Protein AF-A0A8T3YJH5-F1 (afdb_monomer_lite)

Sequence (233 aa):
MRKRVPPAPRAPARSARAVPEEDYAPAAEQEPARRIPPAPARLLPPLPQRLPPAPRPDRAPPEEAAIRSPEDWAPPVAEEPPAGWEARASLPEGPWQPPRQAPQRRAPAPHEEGEGRKDKRGPPLFIKIEKYQEVVNTLHKLKTFSLSLRDALDALADVERELRNGVVIAHKALDHFNQTIATLDTKISRLPPEEDMDLAERQDMGEMDAYVQNLHQQVQKIRHDLKGAVPQE

Structure (mmCIF, N/CA/C/O backbone):
data_AF-A0A8T3YJH5-F1
#
_entry.id   AF-A0A8T3YJH5-F1
#
loop_
_atom_site.group_PDB
_atom_site.id
_atom_site.type_symbol
_atom_site.label_atom_id
_atom_site.label_alt_id
_atom_site.label_comp_id
_atom_site.label_asym_id
_atom_site.label_entity_id
_atom_site.label_seq_id
_atom_site.pdbx_PDB_ins_code
_atom_site.Cartn_x
_atom_site.Cartn_y
_atom_site.Cartn_z
_atom_site.occupancy
_atom_site.B_iso_or_equiv
_atom_site.auth_seq_id
_atom_site.auth_comp_id
_atom_site.auth_asym_id
_atom_site.auth_atom_id
_atom_site.pdbx_PDB_model_num
ATOM 1 N N . MET A 1 1 ? 17.044 -5.887 -66.800 1.00 52.31 1 MET A N 1
ATOM 2 C CA . MET A 1 1 ? 15.648 -6.286 -66.508 1.00 52.31 1 MET A CA 1
ATOM 3 C C . MET A 1 1 ? 15.329 -5.934 -65.058 1.00 52.31 1 MET A C 1
ATOM 5 O O . MET A 1 1 ? 15.892 -6.550 -64.164 1.00 52.31 1 MET A O 1
ATOM 9 N N . ARG A 1 2 ? 14.525 -4.891 -64.806 1.00 43.56 2 ARG A N 1
ATOM 10 C CA . ARG A 1 2 ? 14.191 -4.436 -63.441 1.00 43.56 2 ARG A CA 1
ATOM 11 C C . ARG A 1 2 ? 12.948 -5.184 -62.945 1.00 43.56 2 ARG A C 1
ATOM 13 O O . ARG A 1 2 ? 11.881 -5.034 -63.535 1.00 43.56 2 ARG A O 1
ATOM 20 N N . LYS A 1 3 ? 13.098 -6.004 -61.898 1.00 54.88 3 LYS A N 1
ATOM 21 C CA . LYS A 1 3 ? 11.989 -6.707 -61.232 1.00 54.88 3 LYS A CA 1
ATOM 22 C C . LYS A 1 3 ? 11.146 -5.678 -60.469 1.00 54.88 3 LYS A C 1
ATOM 24 O O . LYS A 1 3 ? 11.636 -5.057 -59.532 1.00 54.88 3 LYS A O 1
ATOM 29 N N . ARG A 1 4 ? 9.902 -5.462 -60.906 1.00 60.28 4 ARG A N 1
ATOM 30 C CA . ARG A 1 4 ? 8.911 -4.656 -60.179 1.00 60.28 4 ARG A CA 1
ATOM 31 C C . ARG A 1 4 ? 8.422 -5.465 -58.977 1.00 60.28 4 ARG A C 1
ATOM 33 O O . ARG A 1 4 ? 7.915 -6.566 -59.159 1.00 60.28 4 ARG A O 1
ATOM 40 N N . VAL A 1 5 ? 8.586 -4.916 -57.778 1.00 69.31 5 VAL A N 1
ATOM 41 C CA . VAL A 1 5 ? 8.016 -5.454 -56.535 1.00 69.31 5 VAL A CA 1
ATOM 42 C C . VAL A 1 5 ? 6.600 -4.877 -56.377 1.00 69.31 5 VAL A C 1
ATOM 44 O O . VAL A 1 5 ? 6.444 -3.661 -56.521 1.00 69.31 5 VAL A O 1
ATOM 47 N N . PRO A 1 6 ? 5.558 -5.699 -56.155 1.00 67.06 6 PRO A N 1
ATOM 48 C CA . PRO A 1 6 ? 4.196 -5.210 -55.962 1.00 67.06 6 PRO A CA 1
ATOM 49 C C . PRO A 1 6 ? 4.008 -4.577 -54.567 1.00 67.06 6 PRO A C 1
ATOM 51 O O . PRO A 1 6 ? 4.620 -5.038 -53.603 1.00 67.06 6 PRO A O 1
ATOM 54 N N . PRO A 1 7 ? 3.165 -3.535 -54.434 1.00 67.44 7 PRO A N 1
ATOM 55 C CA . PRO A 1 7 ? 2.886 -2.897 -53.149 1.00 67.44 7 PRO A CA 1
ATOM 56 C C . PRO A 1 7 ? 1.996 -3.770 -52.246 1.00 67.44 7 PRO A C 1
ATOM 58 O O . PRO A 1 7 ? 1.086 -4.454 -52.716 1.00 67.44 7 PRO A O 1
ATOM 61 N N . ALA A 1 8 ? 2.270 -3.721 -50.940 1.00 70.44 8 ALA A N 1
ATOM 62 C CA . ALA A 1 8 ? 1.598 -4.493 -49.896 1.00 70.44 8 ALA A CA 1
ATOM 63 C C . ALA A 1 8 ? 0.117 -4.086 -49.687 1.00 70.44 8 ALA A C 1
ATOM 65 O O . ALA A 1 8 ? -0.238 -2.917 -49.882 1.00 70.44 8 ALA A O 1
ATOM 66 N N . PRO A 1 9 ? -0.757 -5.023 -49.264 1.00 67.88 9 PRO A N 1
ATOM 67 C CA . PRO A 1 9 ? -2.180 -4.765 -49.055 1.00 67.88 9 PRO A CA 1
ATOM 68 C C . PRO A 1 9 ? -2.437 -3.872 -47.831 1.00 67.88 9 PRO A C 1
ATOM 70 O O . PRO A 1 9 ? -1.938 -4.121 -46.734 1.00 67.88 9 PRO A O 1
ATOM 73 N N . ARG A 1 10 ? -3.260 -2.833 -48.023 1.00 65.44 10 ARG A N 1
ATOM 74 C CA . ARG A 1 10 ? -3.773 -1.954 -46.960 1.00 65.44 10 ARG A CA 1
ATOM 75 C C . ARG A 1 10 ? -4.658 -2.743 -45.988 1.00 65.44 10 ARG A C 1
ATOM 77 O O . ARG A 1 10 ? -5.608 -3.398 -46.411 1.00 65.44 10 ARG A O 1
ATOM 84 N N . ALA A 1 11 ? -4.373 -2.626 -44.692 1.00 65.38 11 ALA A N 1
ATOM 85 C CA . ALA A 1 11 ? -5.193 -3.187 -43.622 1.00 65.38 11 ALA A CA 1
ATOM 86 C C . ALA A 1 11 ? -6.586 -2.516 -43.557 1.00 65.38 11 ALA A C 1
ATOM 88 O O . ALA A 1 11 ? -6.690 -1.307 -43.790 1.00 65.38 11 ALA A O 1
ATOM 89 N N . PRO A 1 12 ? -7.657 -3.264 -43.229 1.00 62.91 12 PRO A N 1
ATOM 90 C CA . PRO A 1 12 ? -9.003 -2.716 -43.122 1.00 62.91 12 PRO A CA 1
ATOM 91 C C . PRO A 1 12 ? -9.180 -1.884 -41.845 1.00 62.91 12 PRO A C 1
ATOM 93 O O . PRO A 1 12 ? -8.804 -2.292 -40.745 1.00 62.91 12 PRO A O 1
ATOM 96 N N . ALA A 1 13 ? -9.805 -0.719 -42.015 1.00 57.19 13 ALA A N 1
ATOM 97 C CA . ALA A 1 13 ? -10.250 0.160 -40.946 1.00 57.19 13 ALA A CA 1
ATOM 98 C C . ALA A 1 13 ? -11.173 -0.599 -39.978 1.00 57.19 13 ALA A C 1
ATOM 100 O O . ALA A 1 13 ? -12.216 -1.127 -40.371 1.00 57.19 13 ALA A O 1
ATOM 101 N N . ARG A 1 14 ? -10.787 -0.658 -38.699 1.00 56.91 14 ARG A N 1
ATOM 102 C CA . ARG A 1 14 ? -11.641 -1.17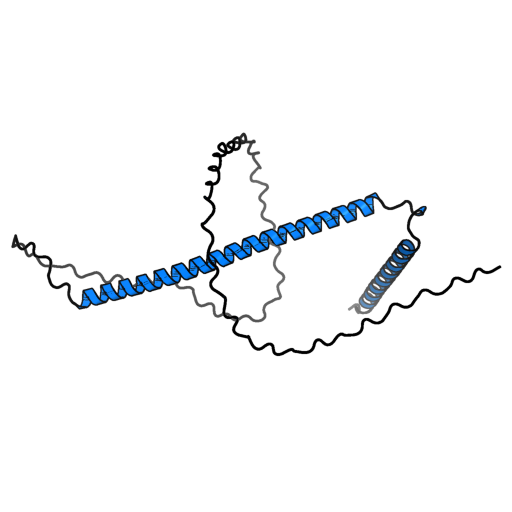4 -37.627 1.00 56.91 14 ARG A CA 1
ATOM 103 C C . ARG A 1 14 ? -12.810 -0.213 -37.427 1.00 56.91 14 ARG A C 1
ATOM 105 O O . ARG A 1 14 ? -12.668 0.846 -36.827 1.00 56.91 14 ARG A O 1
ATOM 112 N N . SER A 1 15 ? -13.953 -0.614 -37.971 1.00 56.75 15 SER A N 1
ATOM 113 C CA . SER A 1 15 ? -15.259 -0.002 -37.768 1.00 56.75 15 SER A CA 1
ATOM 114 C C . SER A 1 15 ? -15.604 0.006 -36.277 1.00 56.75 15 SER A C 1
ATOM 116 O O . SER A 1 15 ? -15.660 -1.049 -35.643 1.00 56.75 15 SER A O 1
ATOM 118 N N . ALA A 1 16 ? -15.839 1.197 -35.729 1.00 53.09 16 ALA A N 1
ATOM 119 C CA . ALA A 1 16 ? -16.426 1.390 -34.412 1.00 53.09 16 ALA A CA 1
ATOM 120 C C . ALA A 1 16 ? -17.814 0.733 -34.393 1.00 53.09 16 ALA A C 1
ATOM 122 O O . ALA A 1 16 ? -18.705 1.116 -35.151 1.00 53.09 16 ALA A O 1
ATOM 123 N N . ARG A 1 17 ? -17.977 -0.302 -33.567 1.00 54.88 17 ARG A N 1
ATOM 124 C CA . ARG A 1 17 ? -19.253 -0.979 -33.348 1.00 54.88 17 ARG A CA 1
ATOM 125 C C . ARG A 1 17 ? -19.899 -0.329 -32.130 1.00 54.88 17 ARG A C 1
ATOM 127 O O . ARG A 1 17 ? -19.485 -0.586 -31.005 1.00 54.88 17 ARG A O 1
ATOM 134 N N . ALA A 1 18 ? -20.858 0.556 -32.385 1.00 55.34 18 ALA A N 1
ATOM 135 C CA . ALA A 1 18 ? -21.792 1.041 -31.381 1.00 55.34 18 ALA A CA 1
ATOM 136 C C . ALA A 1 18 ? -22.581 -0.159 -30.834 1.00 55.34 18 ALA A C 1
ATOM 138 O O . ALA A 1 18 ? -23.133 -0.945 -31.608 1.00 55.34 18 ALA A O 1
ATOM 139 N N . VAL A 1 19 ? -22.574 -0.322 -29.515 1.00 60.47 19 VAL A N 1
ATOM 140 C CA . VAL A 1 19 ? -23.397 -1.297 -28.797 1.00 60.47 19 VAL A CA 1
ATOM 141 C C . VAL A 1 19 ? -24.672 -0.559 -28.378 1.00 60.47 19 VAL A C 1
ATOM 143 O O . VAL A 1 19 ? -24.544 0.465 -27.708 1.00 60.47 19 VAL A O 1
ATOM 146 N N . PRO A 1 20 ? -25.871 -0.999 -28.797 1.00 60.28 20 PRO A N 1
ATOM 147 C CA . PRO A 1 20 ? -27.117 -0.432 -28.300 1.00 60.28 20 PRO A CA 1
ATOM 148 C C . PRO A 1 20 ? -27.410 -0.941 -26.880 1.00 60.28 20 PRO A C 1
ATOM 150 O O . PRO A 1 20 ? -27.225 -2.123 -26.591 1.00 60.28 20 PRO A O 1
ATOM 153 N N . GLU A 1 21 ? -27.849 -0.026 -26.012 1.00 57.28 21 GLU A N 1
ATOM 154 C CA . GLU A 1 21 ? -28.513 -0.320 -24.738 1.00 57.28 21 GLU A CA 1
ATOM 155 C C . GLU A 1 21 ? -29.769 -1.157 -25.008 1.00 57.28 21 GLU A C 1
ATOM 157 O O . GLU A 1 21 ? -30.704 -0.686 -25.653 1.00 57.28 21 GLU A O 1
ATOM 162 N N . GLU A 1 22 ? -29.790 -2.395 -24.518 1.00 58.66 22 GLU A N 1
ATOM 163 C CA . GLU A 1 22 ? -31.020 -3.170 -24.377 1.00 58.66 22 GLU A CA 1
ATOM 164 C C . GLU A 1 22 ? -31.427 -3.185 -22.900 1.00 58.66 22 GLU A C 1
ATOM 166 O O . GLU A 1 22 ? -30.787 -3.816 -22.056 1.00 58.66 22 GLU A O 1
ATOM 171 N N . ASP A 1 23 ? -32.514 -2.465 -22.620 1.00 57.22 23 ASP A N 1
ATOM 172 C CA . ASP A 1 23 ? -33.353 -2.587 -21.433 1.00 57.22 23 ASP A CA 1
ATOM 173 C C . ASP A 1 23 ? -33.831 -4.039 -21.274 1.00 57.22 23 ASP A C 1
ATOM 175 O O . ASP A 1 23 ? -34.779 -4.480 -21.928 1.00 57.22 23 ASP A O 1
ATOM 179 N N . TYR A 1 24 ? -33.191 -4.794 -20.382 1.00 57.00 24 TYR A N 1
ATOM 180 C CA . TYR A 1 24 ? -33.643 -6.129 -19.998 1.00 57.00 24 TYR A CA 1
ATOM 181 C C . TYR A 1 24 ? -34.411 -6.055 -18.674 1.00 57.00 24 TYR A C 1
ATOM 183 O O . TYR A 1 24 ? -33.840 -6.023 -17.582 1.00 57.00 24 TYR A O 1
ATOM 191 N N . ALA A 1 25 ? -35.738 -6.023 -18.782 1.00 61.91 25 ALA A N 1
ATOM 192 C CA . ALA A 1 25 ? -36.648 -6.227 -17.662 1.00 61.91 25 ALA A CA 1
ATOM 193 C C . ALA A 1 25 ? -36.510 -7.669 -17.121 1.00 61.91 25 ALA A C 1
ATOM 195 O O . ALA A 1 25 ? -36.476 -8.615 -17.915 1.00 61.91 25 ALA A O 1
ATOM 196 N N . PRO A 1 26 ? -36.459 -7.892 -15.793 1.00 60.41 26 PRO A N 1
ATOM 197 C CA . PRO A 1 26 ? -36.340 -9.237 -15.246 1.00 60.41 26 PRO A CA 1
ATOM 198 C C . PRO A 1 26 ? -37.677 -9.981 -15.353 1.00 60.41 26 PRO A C 1
ATOM 200 O O . PRO A 1 26 ? -38.634 -9.698 -14.630 1.00 60.41 26 PRO A O 1
ATOM 203 N N . ALA A 1 27 ? -37.735 -10.963 -16.254 1.00 53.47 27 ALA A N 1
ATOM 204 C CA . ALA A 1 27 ? -38.773 -11.981 -16.258 1.00 53.47 27 ALA A CA 1
ATOM 205 C C . ALA A 1 27 ? -38.621 -12.856 -15.003 1.00 53.47 27 ALA A C 1
ATOM 207 O O . ALA A 1 27 ? -37.567 -13.438 -14.756 1.00 53.47 27 ALA A O 1
ATOM 208 N N . ALA A 1 28 ? -39.682 -12.928 -14.203 1.00 54.50 28 ALA A N 1
ATOM 209 C CA . ALA A 1 28 ? -39.781 -13.805 -13.049 1.00 54.50 28 ALA A CA 1
ATOM 210 C C . ALA A 1 28 ? -39.778 -15.276 -13.504 1.00 54.50 28 ALA A C 1
ATOM 212 O O . ALA A 1 28 ? -40.814 -15.826 -13.879 1.00 54.50 28 ALA A O 1
ATOM 213 N N . GLU A 1 29 ? -38.605 -15.910 -13.475 1.00 53.22 29 GLU A N 1
ATOM 214 C CA . GLU A 1 29 ? -38.468 -17.358 -13.610 1.00 53.22 29 GLU A CA 1
ATOM 215 C C . GLU A 1 29 ? -38.979 -18.040 -12.337 1.00 53.22 29 GLU A C 1
ATOM 217 O O . GLU A 1 29 ? -38.371 -18.018 -11.267 1.00 53.22 29 GLU A O 1
ATOM 222 N N . GLN A 1 30 ? -40.152 -18.643 -12.469 1.00 54.66 30 GLN A N 1
ATOM 223 C CA . GLN A 1 30 ? -40.747 -19.534 -11.490 1.00 54.66 30 GLN A CA 1
ATOM 224 C C . GLN A 1 30 ? -40.002 -20.880 -11.578 1.00 54.66 30 GLN A C 1
ATOM 226 O O . GLN A 1 30 ? -40.270 -21.684 -12.469 1.00 54.66 30 GLN A O 1
ATOM 231 N N . GLU A 1 31 ? -39.018 -21.108 -10.698 1.00 55.31 31 GLU A N 1
ATOM 232 C CA . GLU A 1 31 ? -38.267 -22.372 -10.651 1.00 55.31 31 GLU A CA 1
ATOM 233 C C . GLU A 1 31 ? -39.203 -23.552 -10.306 1.00 55.31 31 GLU A C 1
ATOM 235 O O . GLU A 1 31 ? -39.817 -23.562 -9.232 1.00 55.31 31 GLU A O 1
ATOM 240 N N . PRO A 1 32 ? -39.310 -24.589 -11.159 1.00 59.62 32 PRO A N 1
ATOM 241 C CA . PRO A 1 32 ? -39.996 -25.817 -10.791 1.00 59.62 32 PRO A CA 1
ATOM 242 C C . PRO A 1 32 ? -39.175 -26.549 -9.726 1.00 59.62 32 PRO A C 1
ATOM 244 O O . PRO A 1 32 ? -37.975 -26.768 -9.890 1.00 59.62 32 PRO A O 1
ATOM 247 N N . ALA A 1 33 ? -39.843 -26.938 -8.637 1.00 55.19 33 ALA A N 1
ATOM 248 C CA . ALA A 1 33 ? -39.282 -27.642 -7.488 1.00 55.19 33 ALA A CA 1
ATOM 249 C C . ALA A 1 33 ? -38.321 -28.770 -7.907 1.00 55.19 33 ALA A C 1
ATOM 251 O O . ALA A 1 33 ? -38.730 -29.882 -8.260 1.00 55.19 33 ALA A O 1
ATOM 252 N N . ARG A 1 34 ? -37.017 -28.478 -7.847 1.00 57.62 34 ARG A N 1
ATOM 253 C CA . ARG A 1 34 ? -35.953 -29.454 -8.067 1.00 57.62 34 ARG A CA 1
ATOM 254 C C . ARG A 1 34 ? -36.022 -30.477 -6.937 1.00 57.62 34 ARG A C 1
ATOM 256 O O . ARG A 1 34 ? -35.680 -30.183 -5.794 1.00 57.62 34 ARG A O 1
ATOM 263 N N . ARG A 1 35 ? -36.475 -31.693 -7.255 1.00 61.19 35 ARG A N 1
ATOM 264 C CA . ARG A 1 35 ? -36.313 -32.863 -6.382 1.00 61.19 35 ARG A CA 1
ATOM 265 C C . ARG A 1 35 ? -34.821 -33.039 -6.111 1.00 61.19 35 ARG A C 1
ATOM 267 O O . ARG A 1 35 ? -34.072 -33.406 -7.011 1.00 61.19 35 ARG A O 1
ATOM 274 N N . ILE A 1 36 ? -34.405 -32.747 -4.883 1.00 63.47 36 ILE A N 1
ATOM 275 C CA . ILE A 1 36 ? -33.033 -32.929 -4.413 1.00 63.47 36 ILE A CA 1
ATOM 276 C C . ILE A 1 36 ? -32.754 -34.442 -4.412 1.00 63.47 36 ILE A C 1
ATOM 278 O O . ILE A 1 36 ? -33.429 -35.168 -3.676 1.00 63.47 36 ILE A O 1
ATOM 282 N N . PRO A 1 37 ? -31.822 -34.958 -5.234 1.00 71.38 37 PRO A N 1
ATOM 283 C CA . PRO A 1 37 ? -31.401 -36.347 -5.118 1.00 71.38 37 PRO A CA 1
ATOM 284 C C . PRO A 1 37 ? -30.720 -36.563 -3.755 1.00 71.38 37 PRO A C 1
ATOM 286 O O . PRO A 1 37 ? -30.059 -35.647 -3.254 1.00 71.38 37 PRO A O 1
ATOM 289 N N . PRO A 1 38 ? -30.863 -37.747 -3.132 1.00 69.19 38 PRO A N 1
ATOM 290 C CA . PRO A 1 38 ? -30.202 -38.045 -1.867 1.00 69.19 38 PRO A CA 1
ATOM 291 C C . PRO A 1 38 ? -28.691 -37.844 -2.014 1.00 69.19 38 PRO A C 1
ATOM 293 O O . PRO A 1 38 ? -28.082 -38.308 -2.979 1.00 69.19 38 PRO A O 1
ATOM 296 N N . ALA A 1 39 ? -28.104 -37.107 -1.069 1.00 64.50 39 ALA A N 1
ATOM 297 C CA . ALA A 1 39 ? -26.691 -36.763 -1.092 1.00 64.50 39 ALA A CA 1
ATOM 298 C C . ALA A 1 39 ? -25.833 -38.040 -1.201 1.00 64.50 39 ALA A C 1
ATOM 300 O O . ALA A 1 39 ? -26.040 -38.969 -0.414 1.00 64.50 39 ALA A O 1
ATOM 301 N N . PRO A 1 40 ? -24.869 -38.109 -2.140 1.00 66.81 40 PRO A N 1
ATOM 302 C CA . PRO A 1 40 ? -23.930 -39.218 -2.176 1.00 66.81 40 PRO A CA 1
ATOM 303 C C . PRO A 1 40 ? -23.167 -39.235 -0.853 1.00 66.81 40 PRO A C 1
ATOM 305 O O . PRO A 1 40 ? -22.720 -38.186 -0.379 1.00 66.81 40 PRO A O 1
ATOM 308 N N . ALA A 1 41 ? -23.051 -40.418 -0.247 1.00 63.69 41 ALA A N 1
ATOM 309 C CA . ALA A 1 41 ? -22.298 -40.627 0.979 1.00 63.69 41 ALA A CA 1
ATOM 310 C C . ALA A 1 41 ? -20.902 -40.008 0.815 1.00 63.69 41 ALA A C 1
ATOM 312 O O . ALA A 1 41 ? -20.067 -40.513 0.064 1.00 63.69 41 ALA A O 1
ATOM 313 N N . ARG A 1 42 ? -20.678 -38.864 1.473 1.00 59.50 42 ARG A N 1
ATOM 314 C CA . ARG A 1 42 ? -19.381 -38.194 1.505 1.00 59.50 42 ARG A CA 1
ATOM 315 C C . ARG A 1 42 ? -18.426 -39.117 2.245 1.00 59.50 42 ARG A C 1
ATOM 317 O O . ARG A 1 42 ? -18.404 -39.136 3.472 1.00 59.50 42 ARG A O 1
ATOM 324 N N . LEU A 1 43 ? -17.657 -39.889 1.482 1.00 68.56 43 LEU A N 1
ATOM 325 C CA . LEU A 1 43 ? -16.425 -40.497 1.956 1.00 68.56 43 LEU A CA 1
ATOM 326 C C . LEU A 1 43 ? -15.593 -39.360 2.547 1.00 68.56 43 LEU A C 1
ATOM 328 O O . LEU A 1 43 ? -15.213 -38.426 1.839 1.00 68.56 43 LEU A O 1
ATOM 332 N N . LEU A 1 44 ? -15.422 -39.390 3.868 1.00 71.06 44 LEU A N 1
ATOM 333 C CA . LEU A 1 44 ? -14.600 -38.423 4.577 1.00 71.06 44 LEU A CA 1
ATOM 334 C C . LEU A 1 44 ? -13.216 -38.418 3.914 1.00 71.06 44 LEU A C 1
ATOM 336 O O . LEU A 1 44 ? -12.658 -39.498 3.693 1.00 71.06 44 LEU A O 1
ATOM 340 N N . PRO A 1 45 ? -12.669 -37.241 3.562 1.00 71.88 45 PRO A N 1
ATOM 341 C CA . PRO A 1 45 ? -11.319 -37.177 3.036 1.00 71.88 45 PRO A CA 1
ATOM 342 C C . PRO A 1 45 ? -10.367 -37.820 4.055 1.00 71.88 45 PRO A C 1
ATOM 344 O O . PRO A 1 45 ? -10.551 -37.624 5.263 1.00 71.88 45 PRO A O 1
ATOM 347 N N . PRO A 1 46 ? -9.378 -38.610 3.601 1.00 71.94 46 PRO A N 1
ATOM 348 C CA . PRO A 1 46 ? -8.388 -39.188 4.494 1.00 71.94 46 PRO A CA 1
ATOM 349 C C . PRO A 1 46 ? -7.749 -38.064 5.311 1.00 71.94 46 PRO A C 1
ATOM 351 O O . PRO A 1 46 ? -7.365 -37.029 4.763 1.00 71.94 46 PRO A O 1
ATOM 354 N N . LEU A 1 47 ? -7.692 -38.259 6.632 1.00 70.94 47 LEU A N 1
ATOM 355 C CA . LEU A 1 47 ? -7.061 -37.319 7.554 1.00 70.94 47 LEU A CA 1
ATOM 356 C C . LEU A 1 47 ? -5.669 -36.956 7.016 1.00 70.94 47 LEU A C 1
ATOM 358 O O . LEU A 1 47 ? -4.927 -37.870 6.638 1.00 70.94 47 LEU A O 1
ATOM 362 N N . PRO A 1 48 ? -5.306 -35.660 6.965 1.00 65.62 48 PRO A N 1
ATOM 363 C CA . PRO A 1 48 ? -3.989 -35.256 6.505 1.00 65.62 48 PRO A CA 1
ATOM 364 C C . PRO A 1 48 ? -2.955 -35.971 7.368 1.00 65.62 48 PRO A C 1
ATOM 366 O O . PRO A 1 48 ? -2.937 -35.818 8.594 1.00 65.62 48 PRO A O 1
ATOM 369 N N . GLN A 1 49 ? -2.137 -36.807 6.724 1.00 70.69 49 GLN A N 1
ATOM 370 C CA . GLN A 1 49 ? -1.006 -37.449 7.375 1.00 70.69 49 GLN A CA 1
ATOM 371 C C . GLN A 1 49 ? -0.198 -36.342 8.045 1.00 70.69 49 GLN A C 1
ATOM 373 O O . GLN A 1 49 ? 0.194 -35.374 7.390 1.00 70.69 49 GLN A O 1
ATOM 378 N N . ARG A 1 50 ? -0.021 -36.448 9.367 1.00 63.84 50 ARG A N 1
ATOM 379 C CA . ARG A 1 50 ? 0.815 -35.522 10.127 1.00 63.84 50 ARG A CA 1
ATOM 380 C C . ARG A 1 50 ? 2.186 -35.506 9.465 1.00 63.84 50 ARG A C 1
ATOM 382 O O . ARG A 1 50 ? 2.909 -36.496 9.538 1.00 63.84 50 ARG A O 1
ATOM 389 N N . LEU A 1 51 ? 2.509 -34.394 8.809 1.00 71.12 51 LEU A N 1
ATOM 390 C CA . LEU A 1 51 ? 3.842 -34.167 8.282 1.00 71.12 51 LEU A CA 1
ATOM 391 C C . LEU A 1 51 ? 4.837 -34.302 9.445 1.00 71.12 51 LEU A C 1
ATOM 393 O O . LEU A 1 51 ? 4.548 -33.812 10.546 1.00 71.12 51 LEU A O 1
ATOM 397 N N . PRO A 1 52 ? 5.969 -34.994 9.239 1.00 78.94 52 PRO A N 1
ATOM 398 C CA . PRO A 1 52 ? 7.009 -35.070 10.249 1.00 78.94 52 PRO A CA 1
ATOM 399 C C . PRO A 1 52 ? 7.441 -33.647 10.640 1.00 78.94 52 PRO A C 1
ATOM 401 O O . PRO A 1 52 ? 7.422 -32.746 9.795 1.00 78.94 52 PRO A O 1
ATOM 404 N N . PRO A 1 53 ? 7.789 -33.416 11.918 1.00 76.94 53 PRO A N 1
ATOM 405 C CA . PRO A 1 53 ? 8.243 -32.110 12.373 1.00 76.94 53 PRO A CA 1
ATOM 406 C C . PRO A 1 53 ? 9.428 -31.658 11.517 1.00 76.94 53 PRO A C 1
ATOM 408 O O . PRO A 1 53 ? 10.339 -32.443 11.257 1.00 76.94 53 PRO A O 1
ATOM 411 N N . ALA A 1 54 ? 9.391 -30.400 11.071 1.00 76.31 54 ALA A N 1
ATOM 412 C CA . ALA A 1 54 ? 10.465 -29.819 10.281 1.00 76.31 54 ALA A CA 1
ATOM 413 C C . ALA A 1 54 ? 11.813 -30.002 11.008 1.00 76.31 54 ALA A C 1
ATOM 415 O O . ALA A 1 54 ? 11.864 -29.824 12.235 1.00 76.31 54 ALA A O 1
ATOM 416 N N . PRO A 1 55 ? 12.890 -30.368 10.288 1.00 73.50 55 PRO A N 1
ATOM 417 C CA . PRO A 1 55 ? 14.217 -30.460 10.877 1.00 73.50 55 PRO A CA 1
ATOM 418 C C . PRO A 1 55 ? 14.560 -29.112 11.509 1.00 73.50 55 PRO A C 1
ATOM 420 O O . PRO A 1 55 ? 14.381 -28.058 10.895 1.00 73.50 55 PRO A O 1
ATOM 423 N N . ARG A 1 56 ? 14.988 -29.144 12.775 1.00 71.06 56 ARG A N 1
ATOM 424 C CA . ARG A 1 56 ? 15.451 -27.937 13.462 1.00 71.06 56 ARG A CA 1
ATOM 425 C C . ARG A 1 56 ? 16.607 -27.364 12.640 1.00 71.06 56 ARG A C 1
ATOM 427 O O . ARG A 1 56 ? 17.484 -28.146 12.281 1.00 71.06 56 ARG A O 1
ATOM 434 N N . PRO A 1 57 ? 16.618 -26.055 12.336 1.00 68.88 57 PRO A N 1
ATOM 435 C CA . PRO A 1 57 ? 17.777 -25.453 11.702 1.00 68.88 57 PRO A CA 1
ATOM 436 C C . PRO A 1 57 ? 18.972 -25.705 12.615 1.00 68.88 57 PRO A C 1
ATOM 438 O O . PRO A 1 57 ? 18.931 -25.369 13.805 1.00 68.88 57 PRO A O 1
ATOM 441 N N . ASP A 1 58 ? 19.986 -26.373 12.069 1.00 62.34 58 ASP A N 1
ATOM 442 C CA . ASP A 1 58 ? 21.241 -26.593 12.761 1.00 62.34 58 ASP A CA 1
ATOM 443 C C . ASP A 1 58 ? 21.754 -25.242 13.242 1.00 62.34 58 ASP A C 1
ATOM 445 O O . ASP A 1 58 ? 21.878 -24.271 12.493 1.00 62.34 58 ASP A O 1
ATOM 449 N N . ARG A 1 59 ? 21.967 -25.177 14.553 1.00 60.94 59 ARG A N 1
ATOM 450 C CA . ARG A 1 59 ? 22.535 -24.032 15.243 1.00 60.94 59 ARG A CA 1
ATOM 451 C C . ARG A 1 59 ? 23.900 -23.777 14.614 1.00 60.94 59 ARG A C 1
ATOM 453 O O . ARG A 1 59 ? 24.833 -24.533 14.877 1.00 60.94 59 ARG A O 1
ATOM 460 N N . ALA A 1 60 ? 23.985 -22.749 13.773 1.00 60.62 60 ALA A N 1
ATOM 461 C CA . ALA A 1 60 ? 25.238 -22.322 13.175 1.00 60.62 60 ALA A CA 1
ATOM 462 C C . ALA A 1 60 ? 26.299 -22.170 14.283 1.00 60.62 60 ALA A C 1
ATOM 464 O O . ALA A 1 60 ? 25.976 -21.650 15.364 1.00 60.62 60 ALA A O 1
ATOM 465 N N . PRO A 1 61 ? 27.530 -22.668 14.068 1.00 63.94 61 PRO A N 1
ATOM 466 C CA . PRO A 1 61 ? 28.615 -22.453 15.008 1.00 63.94 61 PRO A CA 1
ATOM 467 C C . PRO A 1 61 ? 28.837 -20.943 15.189 1.00 63.94 61 PRO A C 1
ATOM 469 O O . PRO A 1 61 ? 28.605 -20.177 14.251 1.00 63.94 61 PRO A O 1
ATOM 472 N N . PRO A 1 62 ? 29.244 -20.496 16.388 1.00 59.78 62 PRO A N 1
ATOM 473 C CA . PRO A 1 62 ? 29.588 -19.104 16.616 1.00 59.78 62 PRO A CA 1
ATOM 474 C C . PRO A 1 62 ? 30.856 -18.797 15.817 1.00 59.78 62 PRO A C 1
ATOM 476 O O . PRO A 1 62 ? 31.963 -19.069 16.278 1.00 59.78 62 PRO A O 1
ATOM 479 N N . GLU A 1 63 ? 30.690 -18.285 14.599 1.00 57.50 63 GLU A N 1
ATOM 480 C CA . GLU A 1 63 ? 31.786 -17.653 13.880 1.00 57.50 63 GLU A CA 1
ATOM 481 C C . GLU A 1 63 ? 32.268 -16.461 14.701 1.00 57.50 63 GLU A C 1
ATOM 483 O O . GLU A 1 63 ? 31.496 -15.603 15.137 1.00 57.50 63 GLU A O 1
ATOM 488 N N . GLU A 1 64 ? 33.570 -16.505 14.949 1.00 51.78 64 GLU A N 1
ATOM 489 C CA . GLU A 1 64 ? 34.432 -15.468 15.475 1.00 51.78 64 GLU A CA 1
ATOM 490 C C . GLU A 1 64 ? 33.878 -14.064 15.236 1.00 51.78 64 GLU A C 1
ATOM 492 O O . GLU A 1 64 ? 33.897 -13.522 14.130 1.00 51.78 64 GLU A O 1
ATOM 497 N N . ALA A 1 65 ? 33.445 -13.436 16.328 1.00 55.28 65 ALA A N 1
ATOM 498 C CA . ALA A 1 65 ? 33.398 -11.994 16.423 1.00 55.28 65 ALA A CA 1
ATOM 499 C C . ALA A 1 65 ? 34.830 -11.477 16.233 1.00 55.28 65 ALA A C 1
ATOM 501 O O . ALA A 1 65 ? 35.597 -11.349 17.189 1.00 55.28 65 ALA A O 1
ATOM 502 N N . ALA A 1 66 ? 35.194 -11.226 14.976 1.00 54.31 66 ALA A N 1
ATOM 503 C CA . ALA A 1 66 ? 36.351 -10.440 14.614 1.00 54.31 66 ALA A CA 1
ATOM 504 C C . ALA A 1 66 ? 36.247 -9.118 15.376 1.00 54.31 66 ALA A C 1
ATOM 506 O O . ALA A 1 66 ? 35.347 -8.306 15.149 1.00 54.31 66 ALA A O 1
ATOM 507 N N . ILE A 1 67 ? 37.155 -8.965 16.333 1.00 56.34 67 ILE A N 1
ATOM 508 C CA . ILE A 1 67 ? 37.397 -7.761 17.109 1.00 56.34 67 ILE A CA 1
ATOM 509 C C . ILE A 1 67 ? 37.731 -6.663 16.094 1.00 56.34 67 ILE A C 1
ATOM 511 O O . ILE A 1 67 ? 38.870 -6.527 15.658 1.00 56.34 67 ILE A O 1
ATOM 515 N N . ARG A 1 68 ? 36.718 -5.914 15.653 1.00 53.97 68 ARG A N 1
ATOM 516 C CA . ARG A 1 68 ? 36.933 -4.638 14.977 1.00 53.97 68 ARG A CA 1
ATOM 517 C C . ARG A 1 68 ? 37.373 -3.652 16.050 1.00 53.97 68 ARG A C 1
ATOM 519 O O . ARG A 1 68 ? 36.644 -3.432 17.018 1.00 53.97 68 ARG A O 1
ATOM 526 N N . SER A 1 69 ? 38.587 -3.125 15.902 1.00 60.72 69 SER A N 1
ATOM 527 C CA . SER A 1 69 ? 39.131 -2.089 16.775 1.00 60.72 69 SER A CA 1
ATOM 528 C C . SER A 1 69 ? 38.158 -0.904 16.877 1.00 60.72 69 SER A C 1
ATOM 530 O O . SER A 1 69 ? 37.615 -0.474 15.860 1.00 60.72 69 SER A O 1
ATOM 532 N N . PRO A 1 70 ? 37.951 -0.338 18.077 1.00 62.91 70 PRO A N 1
ATOM 533 C CA . PRO A 1 70 ? 37.041 0.787 18.305 1.00 62.91 70 PRO A CA 1
ATOM 534 C C . PRO A 1 70 ? 37.494 2.130 17.691 1.00 62.91 70 PRO A C 1
ATOM 536 O O . PRO A 1 70 ? 36.826 3.137 17.905 1.00 62.91 70 PRO A O 1
ATOM 539 N N . GLU A 1 71 ? 38.587 2.170 16.923 1.00 59.50 71 GLU A N 1
ATOM 540 C CA . GLU A 1 71 ? 39.127 3.395 16.305 1.00 59.50 71 GLU A CA 1
ATOM 541 C C . GLU A 1 71 ? 38.558 3.707 14.907 1.00 59.50 71 GLU A C 1
ATOM 543 O O . GLU A 1 71 ? 38.705 4.833 14.443 1.00 59.50 71 GLU A O 1
ATOM 548 N N . ASP A 1 72 ? 37.8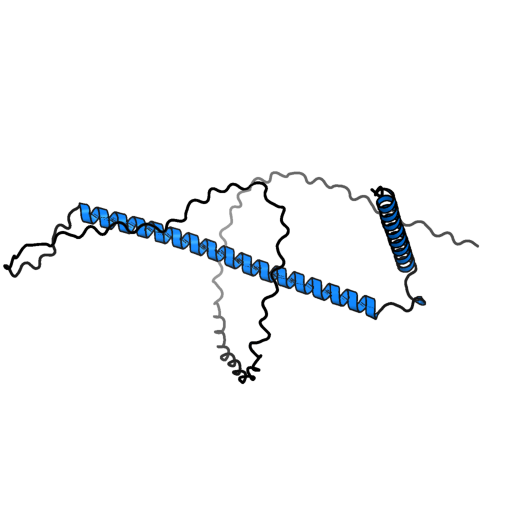30 2.782 14.268 1.00 57.62 72 ASP A N 1
ATOM 549 C CA . ASP A 1 72 ? 37.236 3.011 12.934 1.00 57.62 72 ASP A CA 1
ATOM 550 C C . ASP A 1 72 ? 35.816 3.613 12.971 1.00 57.62 72 ASP A C 1
ATOM 552 O O . ASP A 1 72 ? 35.196 3.828 11.929 1.00 57.62 72 ASP A O 1
ATOM 556 N N . TRP A 1 73 ? 35.278 3.928 14.157 1.00 63.47 73 TRP A N 1
ATOM 557 C CA . TRP A 1 73 ? 34.011 4.660 14.295 1.00 63.47 73 TRP A CA 1
ATOM 558 C C . TRP A 1 73 ? 34.250 6.173 14.368 1.00 63.47 73 TRP A C 1
ATOM 560 O O . TRP A 1 73 ? 33.846 6.846 15.317 1.00 63.47 73 TRP A O 1
ATOM 570 N N . ALA A 1 74 ? 34.927 6.721 13.359 1.00 62.12 74 ALA A N 1
ATOM 571 C CA . ALA A 1 74 ? 34.879 8.154 13.117 1.00 62.12 74 ALA A CA 1
ATOM 572 C C . ALA A 1 74 ? 33.478 8.481 12.561 1.00 62.12 74 ALA A C 1
ATOM 574 O O . ALA A 1 74 ? 33.122 7.972 11.494 1.00 62.12 74 ALA A O 1
ATOM 575 N N . PRO A 1 75 ? 32.645 9.277 13.258 1.00 67.75 75 PRO A N 1
ATOM 576 C CA . PRO A 1 75 ? 31.390 9.732 12.678 1.00 67.75 75 PRO A CA 1
ATOM 577 C C . PRO A 1 75 ? 31.704 10.506 11.388 1.00 67.75 75 PRO A C 1
ATOM 579 O O . PRO A 1 75 ? 32.688 11.254 11.365 1.00 67.75 75 PRO A O 1
ATOM 582 N N . PRO A 1 76 ? 30.909 10.345 10.314 1.00 66.44 76 PRO A N 1
ATOM 583 C CA . PRO A 1 76 ? 31.059 11.191 9.143 1.00 66.44 76 PRO A CA 1
ATOM 584 C C . PRO A 1 76 ? 30.970 12.646 9.605 1.00 66.44 76 PRO A C 1
ATOM 586 O O . PRO A 1 76 ? 30.038 13.026 10.318 1.00 66.44 76 PRO A O 1
ATOM 589 N N . VAL A 1 77 ? 31.991 13.425 9.246 1.00 63.84 77 VAL A N 1
ATOM 590 C CA . VAL A 1 77 ? 32.016 14.877 9.403 1.00 63.84 77 VAL A CA 1
ATOM 591 C C . VAL A 1 77 ? 30.691 15.395 8.860 1.00 63.84 77 VAL A C 1
ATOM 593 O O . VAL A 1 77 ? 30.378 15.187 7.691 1.00 63.84 77 VAL A O 1
ATOM 596 N N . ALA A 1 78 ? 29.884 15.982 9.741 1.00 59.34 78 ALA A N 1
ATOM 597 C CA . ALA A 1 78 ? 28.629 16.604 9.372 1.00 59.34 78 ALA A CA 1
ATOM 598 C C . ALA A 1 78 ? 28.940 17.720 8.368 1.00 59.34 78 ALA A C 1
ATOM 600 O O . ALA A 1 78 ? 29.473 18.761 8.747 1.00 59.34 78 ALA A O 1
ATOM 601 N N . GLU A 1 79 ? 28.657 17.476 7.089 1.00 59.25 79 GLU A N 1
ATOM 602 C CA . GLU A 1 79 ? 28.567 18.541 6.099 1.00 59.25 79 GLU A CA 1
ATOM 603 C C . GLU A 1 79 ? 27.494 19.518 6.585 1.00 59.25 79 GLU A C 1
ATOM 605 O O . GLU A 1 79 ? 26.341 19.141 6.819 1.00 59.25 79 GLU A O 1
ATOM 610 N N . GLU A 1 80 ? 27.902 20.767 6.807 1.00 59.62 80 GLU A N 1
ATOM 611 C CA . GLU A 1 80 ? 26.995 21.861 7.119 1.00 59.62 80 GLU A CA 1
ATOM 612 C C . GLU A 1 80 ? 25.905 21.938 6.039 1.00 59.62 80 GLU A C 1
ATOM 614 O O . GLU A 1 80 ? 26.225 22.011 4.847 1.00 59.62 80 GLU A O 1
ATOM 619 N N . PRO A 1 81 ? 24.613 21.939 6.408 1.00 67.94 81 PRO A N 1
ATOM 620 C CA . PRO A 1 81 ? 23.565 22.184 5.435 1.00 67.94 81 PRO A CA 1
ATOM 621 C C . PRO A 1 81 ? 23.719 23.611 4.878 1.00 67.94 81 PRO A C 1
ATOM 623 O O . PRO A 1 81 ? 23.950 24.546 5.651 1.00 67.94 81 PRO A O 1
ATOM 626 N N . PRO A 1 82 ? 23.570 23.816 3.556 1.00 62.84 82 PRO A N 1
ATOM 627 C CA . PRO A 1 82 ? 23.670 25.140 2.961 1.00 62.84 82 PRO A CA 1
ATOM 628 C C . PRO A 1 82 ? 22.609 26.070 3.559 1.00 62.84 82 PRO A C 1
ATOM 630 O O . PRO A 1 82 ? 21.405 25.802 3.511 1.00 62.84 82 PRO A O 1
ATOM 633 N N . ALA A 1 83 ? 23.080 27.180 4.125 1.00 60.31 83 ALA A N 1
ATOM 634 C CA . ALA A 1 83 ? 22.260 28.283 4.598 1.00 60.31 83 ALA A CA 1
ATOM 635 C C . ALA A 1 83 ? 21.421 28.836 3.434 1.00 60.31 83 ALA A C 1
ATOM 637 O O . ALA A 1 83 ? 21.970 29.428 2.505 1.00 60.31 83 ALA A O 1
ATOM 638 N N . GLY A 1 84 ? 20.096 28.640 3.454 1.00 58.69 84 GLY A N 1
ATOM 639 C CA . GLY A 1 84 ? 19.268 29.220 2.392 1.00 58.69 84 GLY A CA 1
ATOM 640 C C . GLY A 1 84 ? 17.793 28.843 2.259 1.00 58.69 84 GLY A C 1
ATOM 641 O O . GLY A 1 84 ? 17.251 29.087 1.187 1.00 58.69 84 GLY A O 1
ATOM 642 N N . TRP A 1 85 ? 17.106 28.286 3.266 1.00 54.50 85 TRP A N 1
ATOM 643 C CA . TRP A 1 85 ? 15.662 27.986 3.144 1.00 54.50 85 TRP A CA 1
ATOM 644 C C . TRP A 1 85 ? 14.766 28.606 4.226 1.00 54.50 85 TRP A C 1
ATOM 646 O O . TRP A 1 85 ? 13.628 28.180 4.411 1.00 54.50 85 TRP A O 1
ATOM 656 N N . GLU A 1 86 ? 15.204 29.681 4.884 1.00 54.56 86 GLU A N 1
ATOM 657 C CA . GLU A 1 86 ? 14.319 30.483 5.738 1.00 54.56 86 GLU A CA 1
ATOM 658 C C . GLU A 1 86 ? 13.254 31.228 4.909 1.00 54.56 86 GLU A C 1
ATOM 660 O O . GLU A 1 86 ? 13.366 32.416 4.613 1.00 54.56 86 GLU A O 1
ATOM 665 N N . ALA A 1 87 ? 12.183 30.530 4.532 1.00 55.25 87 ALA A N 1
ATOM 666 C CA . ALA A 1 87 ? 10.937 31.144 4.098 1.00 55.25 87 ALA A CA 1
ATOM 667 C C . ALA A 1 87 ? 9.735 30.221 4.367 1.00 55.25 87 ALA A C 1
ATOM 669 O O . ALA A 1 87 ? 9.369 29.375 3.558 1.00 55.25 87 ALA A O 1
ATOM 670 N N . ARG A 1 88 ? 9.058 30.521 5.484 1.00 53.81 88 ARG A N 1
ATOM 671 C CA . ARG A 1 88 ? 7.629 30.279 5.763 1.00 53.81 88 ARG A CA 1
ATOM 672 C C . ARG A 1 88 ? 7.175 28.836 6.014 1.00 53.81 88 ARG A C 1
ATOM 674 O O . ARG A 1 88 ? 6.508 28.223 5.190 1.00 53.81 88 ARG A O 1
ATOM 681 N N . ALA A 1 89 ? 7.295 28.424 7.272 1.00 50.12 89 ALA A N 1
ATOM 682 C CA . ALA A 1 89 ? 6.230 27.681 7.942 1.00 50.12 89 ALA A CA 1
ATOM 683 C C . ALA A 1 89 ? 6.209 28.067 9.426 1.00 50.12 89 ALA A C 1
ATOM 685 O O . ALA A 1 89 ? 6.823 27.424 10.269 1.00 50.12 89 ALA A O 1
ATOM 686 N N . SER A 1 90 ? 5.520 29.165 9.744 1.00 56.97 90 SER A N 1
ATOM 687 C CA . SER A 1 90 ? 5.172 29.519 11.120 1.00 56.97 90 SER A CA 1
ATOM 688 C C . SER A 1 90 ? 4.147 28.512 11.650 1.00 56.97 90 SER A C 1
ATOM 690 O O . SER A 1 90 ? 2.943 28.751 11.604 1.00 56.97 90 SER A O 1
ATOM 692 N N . LEU A 1 91 ? 4.627 27.366 12.123 1.00 59.59 91 LEU A N 1
ATOM 693 C CA . LEU A 1 91 ? 3.900 26.527 13.066 1.00 59.59 91 LEU A CA 1
ATOM 694 C C . LEU A 1 91 ? 4.134 27.120 14.462 1.00 59.59 91 LEU A C 1
ATOM 696 O O . LEU A 1 91 ? 5.289 27.311 14.840 1.00 59.59 91 LEU A O 1
ATOM 700 N N . PRO A 1 92 ? 3.086 27.455 15.232 1.00 60.66 92 PRO A N 1
ATOM 701 C CA . PRO A 1 92 ? 3.279 27.842 16.617 1.00 60.66 92 PRO A CA 1
ATOM 702 C C . PRO A 1 92 ? 3.798 26.623 17.387 1.00 60.66 92 PRO A C 1
ATOM 704 O O . PRO A 1 92 ? 3.061 25.662 17.615 1.00 60.66 92 PRO A O 1
ATOM 707 N N . GLU A 1 93 ? 5.069 26.670 17.786 1.00 54.47 93 GLU A N 1
ATOM 708 C CA . GLU A 1 93 ? 5.633 25.810 18.822 1.00 54.47 93 GLU A CA 1
ATOM 709 C C . GLU A 1 93 ? 4.907 26.099 20.139 1.00 54.47 93 GLU A C 1
ATOM 711 O O . GLU A 1 93 ? 5.305 26.923 20.962 1.00 54.47 93 GLU A O 1
ATOM 716 N N . GLY A 1 94 ? 3.770 25.435 20.325 1.00 58.59 94 GLY A N 1
ATOM 717 C CA . GLY A 1 94 ? 3.193 25.263 21.642 1.00 58.59 94 GLY A CA 1
ATOM 718 C C . GLY A 1 94 ? 4.129 24.356 22.442 1.00 58.59 94 GLY A C 1
ATOM 719 O O . GLY A 1 94 ? 4.452 23.268 21.961 1.00 58.59 94 GLY A O 1
ATOM 720 N N . PRO A 1 95 ? 4.573 24.749 23.648 1.00 65.12 95 PRO A N 1
ATOM 721 C CA . PRO A 1 95 ? 5.353 23.858 24.486 1.00 65.12 95 PRO A CA 1
ATOM 722 C C . PRO A 1 95 ? 4.508 22.615 24.766 1.00 65.12 95 PRO A C 1
ATOM 724 O O . PRO A 1 95 ? 3.436 22.714 25.369 1.00 65.12 95 PRO A O 1
ATOM 727 N N . TRP A 1 96 ? 4.990 21.449 24.333 1.00 61.78 96 TRP A N 1
ATOM 728 C CA . TRP A 1 96 ? 4.499 20.159 24.804 1.00 61.78 96 TRP A CA 1
ATOM 729 C C . TRP A 1 96 ? 4.713 20.108 26.319 1.00 61.78 96 TRP A C 1
ATOM 731 O O . TRP A 1 96 ? 5.765 19.716 26.817 1.00 61.78 96 TRP A O 1
ATOM 741 N N . GLN A 1 97 ? 3.717 20.577 27.069 1.00 67.94 97 GLN A N 1
ATOM 742 C CA . GLN A 1 97 ? 3.667 20.402 28.507 1.00 67.94 97 GLN A CA 1
ATOM 743 C C . GLN A 1 97 ? 3.201 18.967 28.761 1.00 67.94 97 GLN A C 1
ATOM 745 O O . GLN A 1 97 ? 2.081 18.625 28.370 1.00 67.94 97 GLN A O 1
ATOM 750 N N . PRO A 1 98 ? 4.007 18.112 29.417 1.00 71.62 98 PRO A N 1
ATOM 751 C CA . PRO A 1 98 ? 3.474 16.872 29.958 1.00 71.62 98 PRO A CA 1
ATOM 752 C C . PRO A 1 98 ? 2.298 17.224 30.883 1.00 71.62 98 PRO A C 1
ATOM 754 O O . PRO A 1 98 ? 2.353 18.259 31.560 1.00 71.62 98 PRO A O 1
ATOM 757 N N . PRO A 1 99 ? 1.221 16.417 30.919 1.00 68.75 99 PRO A N 1
ATOM 758 C CA . PRO A 1 99 ? 0.066 16.708 31.753 1.00 68.75 99 PRO A CA 1
ATOM 759 C C . PRO A 1 99 ? 0.535 16.905 33.195 1.00 68.75 99 PRO A C 1
ATOM 761 O O . PRO A 1 99 ? 1.036 15.976 33.832 1.00 68.75 99 PRO A O 1
ATOM 764 N N . ARG A 1 100 ? 0.408 18.142 33.697 1.00 58.38 100 ARG A N 1
ATOM 765 C CA . ARG A 1 100 ? 0.626 18.468 35.107 1.00 58.38 100 ARG A CA 1
ATOM 766 C C . ARG A 1 100 ? -0.205 17.487 35.921 1.00 58.38 100 ARG A C 1
ATOM 768 O O . ARG A 1 100 ? -1.433 17.522 35.865 1.00 58.38 100 ARG A O 1
ATOM 775 N N . GLN A 1 101 ? 0.468 16.621 36.674 1.00 62.03 101 GLN A N 1
ATOM 776 C CA . GLN A 1 101 ? -0.177 15.845 37.721 1.00 62.03 101 GLN A CA 1
ATOM 777 C C . GLN A 1 101 ? -0.925 16.838 38.611 1.00 62.03 101 GLN A C 1
ATOM 779 O O . GLN A 1 101 ? -0.333 17.778 39.147 1.00 62.03 101 GLN A O 1
ATOM 784 N N . ALA A 1 102 ? -2.244 16.676 38.695 1.00 67.00 102 ALA A N 1
ATOM 785 C CA . ALA A 1 102 ? -3.063 17.466 39.594 1.00 67.00 102 ALA A CA 1
ATOM 786 C C . ALA A 1 102 ? -2.477 17.358 41.014 1.00 67.00 102 ALA A C 1
ATOM 788 O O . ALA A 1 102 ? -2.049 16.267 41.406 1.00 67.00 102 ALA A O 1
ATOM 789 N N . PRO A 1 103 ? -2.438 18.454 41.793 1.00 60.06 103 PRO A N 1
ATOM 790 C CA . PRO A 1 103 ? -1.973 18.396 43.167 1.00 60.06 103 PRO A CA 1
ATOM 791 C C . PRO A 1 103 ? -2.812 17.361 43.912 1.00 60.06 103 PRO A C 1
ATOM 793 O O . PRO A 1 103 ? -4.030 17.513 44.035 1.00 60.06 103 PRO A O 1
ATOM 796 N N . GLN A 1 104 ? -2.156 16.301 44.390 1.00 60.16 104 GLN A N 1
ATOM 797 C CA . GLN A 1 104 ? -2.723 15.397 45.378 1.00 60.16 104 GLN A CA 1
ATOM 798 C C . GLN A 1 104 ? -3.140 16.258 46.571 1.00 60.16 104 GLN A C 1
ATOM 800 O O . GLN A 1 104 ? -2.323 16.627 47.416 1.00 60.16 104 GLN A O 1
ATOM 805 N N . ARG A 1 105 ? -4.425 16.622 46.626 1.00 53.75 105 ARG A N 1
ATOM 806 C CA . ARG A 1 105 ? -5.046 17.075 47.863 1.00 53.75 105 ARG A CA 1
ATOM 807 C C . ARG A 1 105 ? -4.818 15.947 48.856 1.00 53.75 105 ARG A C 1
ATOM 809 O O . ARG A 1 105 ? -5.404 14.876 48.713 1.00 53.75 105 ARG A O 1
ATOM 816 N N . ARG A 1 106 ? -3.941 16.187 49.835 1.00 55.19 106 ARG A N 1
ATOM 817 C CA . ARG A 1 106 ? -3.866 15.380 51.051 1.00 55.19 106 ARG A CA 1
ATOM 818 C C . ARG A 1 106 ? -5.294 15.200 51.549 1.00 55.19 106 ARG A C 1
ATOM 820 O O . ARG A 1 106 ? -5.968 16.182 51.859 1.00 55.19 106 ARG A O 1
ATOM 827 N N . ALA A 1 107 ? -5.750 13.954 51.569 1.00 53.81 107 ALA A N 1
ATOM 828 C CA . ALA A 1 107 ? -6.954 13.600 52.288 1.00 53.81 107 ALA A CA 1
ATOM 829 C C . ALA A 1 107 ? -6.755 14.024 53.755 1.00 53.81 107 ALA A C 1
ATOM 831 O O . ALA A 1 107 ? -5.698 13.723 54.322 1.00 53.81 107 ALA A O 1
ATOM 832 N N . PRO A 1 108 ? -7.703 14.748 54.373 1.00 56.41 108 PRO A N 1
ATOM 833 C CA . PRO A 1 108 ? -7.704 14.883 55.818 1.00 56.41 108 PRO A CA 1
ATOM 834 C C . PRO A 1 108 ? -7.824 13.479 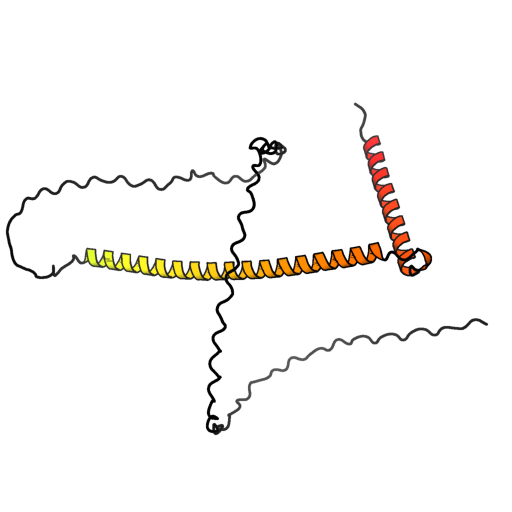56.418 1.00 56.41 108 PRO A C 1
ATOM 836 O O . PRO A 1 108 ? -8.621 12.659 55.959 1.00 56.41 108 PRO A O 1
ATOM 839 N N . ALA A 1 109 ? -6.970 13.197 57.398 1.00 57.91 109 ALA A N 1
ATOM 840 C CA . ALA A 1 109 ? -6.981 11.954 58.148 1.00 57.91 109 ALA A CA 1
ATOM 841 C C . ALA A 1 109 ? -8.394 11.678 58.696 1.00 57.91 109 ALA A C 1
ATOM 843 O O . ALA A 1 109 ? -9.005 12.594 59.255 1.00 57.91 109 ALA A O 1
ATOM 844 N N . PRO A 1 110 ? -8.922 10.449 58.573 1.00 54.00 110 PRO A N 1
ATOM 845 C CA . PRO A 1 110 ? -10.126 10.078 59.285 1.00 54.00 110 PRO A CA 1
ATOM 846 C C . PRO A 1 110 ? -9.747 9.835 60.748 1.00 54.00 110 PRO A C 1
ATOM 848 O O . PRO A 1 110 ? -9.240 8.775 61.108 1.00 54.00 110 PRO A O 1
ATOM 851 N N . HIS A 1 111 ? -9.985 10.834 61.594 1.00 54.56 111 HIS A N 1
ATOM 852 C CA . HIS A 1 111 ? -10.380 10.544 62.964 1.00 54.56 111 HIS A CA 1
ATOM 853 C C . HIS A 1 111 ? -11.800 9.987 62.888 1.00 54.56 111 HIS A C 1
ATOM 855 O O . HIS A 1 111 ? -12.705 10.707 62.483 1.00 54.56 111 HIS A O 1
ATOM 861 N N . GLU A 1 112 ? -11.973 8.716 63.231 1.00 50.97 112 GLU A N 1
ATOM 862 C CA . GLU A 1 112 ? -12.977 8.322 64.218 1.00 50.97 112 GLU A CA 1
ATOM 863 C C . GLU A 1 112 ? -12.711 6.886 64.676 1.00 50.97 112 GLU A C 1
ATOM 865 O O . GLU A 1 112 ? -12.825 5.912 63.931 1.00 50.97 112 GLU A O 1
ATOM 870 N N . GLU A 1 113 ? -12.299 6.802 65.937 1.00 55.72 113 GLU A N 1
ATOM 871 C CA . GLU A 1 113 ? -12.403 5.618 66.771 1.00 55.72 113 GLU A CA 1
ATOM 872 C C . GLU A 1 113 ? -13.882 5.240 66.890 1.00 55.72 113 GLU A C 1
ATOM 874 O O . GLU A 1 113 ? -14.735 6.065 67.210 1.00 55.72 113 GLU A O 1
ATOM 879 N N . GLY A 1 114 ? -14.181 3.974 66.625 1.00 47.44 114 GLY A N 1
ATOM 880 C CA . GLY A 1 114 ? -15.529 3.430 66.682 1.00 47.44 114 GLY A CA 1
ATOM 881 C C . GLY A 1 114 ? -15.486 1.914 66.745 1.00 47.44 114 GLY A C 1
ATOM 882 O O . GLY A 1 114 ? -16.021 1.227 65.877 1.00 47.44 114 GLY A O 1
ATOM 883 N N . GLU A 1 115 ? -14.803 1.382 67.760 1.00 54.72 115 GLU A N 1
ATOM 884 C CA . GLU A 1 115 ? -15.040 0.020 68.225 1.00 54.72 115 GLU A CA 1
ATOM 885 C C . GLU A 1 115 ? -16.525 -0.154 68.574 1.00 54.72 115 GLU A C 1
ATOM 887 O O . GLU A 1 115 ? -17.098 0.618 69.339 1.00 54.72 115 GLU A O 1
ATOM 892 N N . GLY A 1 116 ? -17.129 -1.230 68.067 1.00 55.91 116 GLY A N 1
ATOM 893 C CA . GLY A 1 116 ? -18.341 -1.789 68.659 1.00 55.91 116 GLY A CA 1
ATOM 894 C C . GLY A 1 116 ? -19.506 -1.996 67.699 1.00 55.91 116 GLY A C 1
ATOM 895 O O . GLY A 1 116 ? -20.476 -1.249 67.716 1.00 55.91 116 GLY A O 1
ATOM 896 N N . ARG A 1 117 ? -19.495 -3.118 66.975 1.00 47.56 117 ARG A N 1
ATOM 897 C CA . ARG A 1 117 ? -20.458 -4.219 67.180 1.00 47.56 117 ARG A CA 1
ATOM 898 C C . ARG A 1 117 ? -20.293 -5.279 66.097 1.00 47.56 117 ARG A C 1
ATOM 900 O O . ARG A 1 117 ? -20.378 -5.016 64.903 1.00 47.56 117 ARG A O 1
ATOM 907 N N . LYS A 1 118 ? -20.082 -6.500 66.578 1.00 56.47 118 LYS A N 1
ATOM 908 C CA . LYS A 1 118 ? -20.160 -7.745 65.827 1.00 56.47 118 LYS A CA 1
ATOM 909 C C . LYS A 1 118 ? -21.566 -7.927 65.227 1.00 56.47 118 LYS A C 1
ATOM 911 O O . LYS A 1 118 ? -22.557 -7.452 65.777 1.00 56.47 118 LYS A O 1
ATOM 916 N N . ASP A 1 119 ? -21.602 -8.676 64.129 1.00 53.66 119 ASP A N 1
ATOM 917 C CA . ASP A 1 119 ? -22.736 -9.478 63.659 1.00 53.66 119 ASP A CA 1
ATOM 918 C C . ASP A 1 119 ? -23.979 -8.762 63.119 1.00 53.66 119 ASP A C 1
ATOM 920 O O . ASP A 1 119 ? -25.085 -8.928 63.624 1.00 53.66 119 ASP A O 1
ATOM 924 N N . LYS A 1 120 ? -23.827 -8.105 61.962 1.00 55.59 120 LYS A N 1
ATOM 925 C CA . LYS A 1 120 ? -24.822 -8.191 60.876 1.00 55.59 120 LYS A CA 1
ATOM 926 C C . LYS A 1 120 ? -24.097 -8.321 59.536 1.00 55.59 120 LYS A C 1
ATOM 928 O O . LYS A 1 120 ? -23.856 -7.332 58.854 1.00 55.59 120 LYS A O 1
ATOM 933 N N . ARG A 1 121 ? -23.758 -9.559 59.148 1.00 54.44 121 ARG A N 1
ATOM 934 C CA . ARG A 1 121 ? -23.373 -9.941 57.772 1.00 54.44 121 ARG A CA 1
ATOM 935 C C . ARG A 1 121 ? -24.580 -9.829 56.822 1.00 54.44 121 ARG A C 1
ATOM 937 O O . ARG A 1 121 ? -24.960 -10.794 56.171 1.00 54.44 121 ARG A O 1
ATOM 944 N N . GLY A 1 122 ? -25.226 -8.670 56.784 1.00 59.69 122 GLY A N 1
ATOM 945 C CA . GLY A 1 122 ? -26.090 -8.296 55.673 1.00 59.69 122 GLY A CA 1
ATOM 946 C C . GLY A 1 122 ? -25.225 -7.534 54.674 1.00 59.69 122 GLY A C 1
ATOM 947 O O . GLY A 1 122 ? -24.512 -6.627 55.110 1.00 59.69 122 GLY A O 1
ATOM 948 N N . PRO A 1 123 ? -25.220 -7.880 53.374 1.00 66.00 123 PRO A N 1
ATOM 949 C CA . PRO A 1 123 ? -24.534 -7.049 52.392 1.00 66.00 123 PRO A CA 1
ATOM 950 C C . PRO A 1 123 ? -25.072 -5.611 52.512 1.00 66.00 123 PRO A C 1
ATOM 952 O O . PRO A 1 123 ? -26.274 -5.447 52.744 1.00 66.00 123 PRO A O 1
ATOM 955 N N . PRO A 1 124 ? -24.226 -4.569 52.414 1.00 64.19 124 PRO A N 1
ATOM 956 C CA . PRO A 1 124 ? -24.684 -3.186 52.499 1.00 64.19 124 PRO A CA 1
ATOM 957 C C . PRO A 1 124 ? -25.730 -2.940 51.402 1.00 64.19 124 PRO A C 1
ATOM 959 O O . PRO A 1 124 ? -25.400 -2.827 50.225 1.00 64.19 124 PRO A O 1
ATOM 962 N N . LEU A 1 125 ? -27.006 -2.903 51.796 1.00 61.72 125 LEU A N 1
ATOM 963 C CA . LEU A 1 125 ? -28.163 -2.976 50.892 1.00 61.72 125 LEU A CA 1
ATOM 964 C C . LEU A 1 125 ? -28.388 -1.717 50.049 1.00 61.72 125 LEU A C 1
ATOM 966 O O . LEU A 1 125 ? -29.268 -1.704 49.199 1.00 61.72 125 LEU A O 1
ATOM 970 N N . PHE A 1 126 ? -27.574 -0.680 50.235 1.00 62.91 126 PHE A N 1
ATOM 971 C CA . PHE A 1 126 ? -27.666 0.555 49.472 1.00 62.91 126 PHE A CA 1
ATOM 972 C C . PHE A 1 126 ? -26.265 1.128 49.266 1.00 62.91 126 PHE A C 1
ATOM 974 O O . PHE A 1 126 ? -25.846 2.071 49.936 1.00 62.91 126 PHE A O 1
ATOM 981 N N . ILE A 1 127 ? -25.518 0.566 48.311 1.00 63.38 127 ILE A N 1
ATOM 982 C CA . ILE A 1 127 ? -24.520 1.379 47.607 1.00 63.38 127 ILE A CA 1
ATOM 983 C C . ILE A 1 127 ? -25.280 2.632 47.145 1.00 63.38 127 ILE A C 1
ATOM 985 O O . ILE A 1 127 ? -26.319 2.521 46.491 1.00 63.38 127 ILE A O 1
ATOM 989 N N . LYS A 1 128 ? -24.833 3.816 47.583 1.00 80.31 128 LYS A N 1
ATOM 990 C CA . LYS A 1 128 ? -25.494 5.093 47.275 1.00 80.31 128 LYS A CA 1
ATOM 991 C C . LYS A 1 128 ? -25.775 5.148 45.771 1.00 80.31 128 LYS A C 1
ATOM 993 O O . LYS A 1 128 ? -24.894 4.809 44.988 1.00 80.31 128 LYS A O 1
ATOM 998 N N . ILE A 1 129 ? -26.976 5.565 45.367 1.00 83.38 129 ILE A N 1
ATOM 999 C CA . ILE A 1 129 ? -27.407 5.601 43.952 1.00 83.38 129 ILE A CA 1
ATOM 1000 C C . ILE A 1 129 ? -26.362 6.314 43.068 1.00 83.38 129 ILE A C 1
ATOM 1002 O O . ILE A 1 129 ? -26.075 5.875 41.958 1.00 83.38 129 ILE A O 1
ATOM 1006 N N . GLU A 1 130 ? -25.705 7.339 43.609 1.00 86.31 130 GLU A N 1
ATOM 1007 C CA . GLU A 1 130 ? -24.585 8.061 42.991 1.00 86.31 130 GLU A CA 1
ATOM 1008 C C . GLU A 1 130 ? -23.402 7.151 42.609 1.00 86.31 130 GLU A C 1
ATOM 1010 O O . GLU A 1 130 ? -22.840 7.270 41.522 1.00 86.31 130 GLU A O 1
ATOM 1015 N N . LYS A 1 131 ? -23.042 6.191 43.469 1.00 89.31 131 LYS A N 1
ATOM 1016 C CA . LYS A 1 131 ? -21.958 5.234 43.211 1.00 89.31 131 LYS A CA 1
ATOM 1017 C C . LYS A 1 131 ? -22.320 4.249 42.107 1.00 89.31 131 LYS A C 1
ATOM 1019 O O . LYS A 1 131 ? -21.454 3.894 41.315 1.00 89.31 131 LYS A O 1
ATOM 1024 N N . TYR A 1 132 ? -23.589 3.858 41.992 1.00 90.44 132 TYR A N 1
ATOM 1025 C CA . TYR A 1 132 ? -24.034 3.060 40.849 1.00 90.44 132 TYR A CA 1
ATOM 1026 C C . TYR A 1 132 ? -23.948 3.841 39.538 1.00 90.44 132 TYR A C 1
ATOM 1028 O O . TYR A 1 132 ? -23.503 3.284 38.540 1.00 90.44 132 TYR A O 1
ATOM 1036 N N . GLN A 1 133 ? -24.306 5.127 39.532 1.00 93.19 133 GLN A N 1
ATOM 1037 C CA . GLN A 1 133 ? -24.169 5.965 38.336 1.00 93.19 133 GLN A CA 1
ATOM 1038 C C . GLN A 1 133 ? -22.703 6.107 37.906 1.00 93.19 133 GLN A C 1
ATOM 1040 O O . GLN A 1 133 ? -22.397 6.010 36.720 1.00 93.19 133 GLN A O 1
ATOM 1045 N N . GLU A 1 134 ? -21.782 6.267 38.859 1.00 95.06 134 GLU A N 1
ATOM 1046 C CA . GLU A 1 134 ? -20.340 6.290 38.588 1.00 95.06 134 GLU A CA 1
ATOM 1047 C C . GLU A 1 134 ? -19.856 4.969 37.960 1.00 95.06 134 GLU A C 1
ATOM 1049 O O . GLU A 1 134 ? -19.161 4.983 36.937 1.00 95.06 134 GLU A O 1
ATOM 1054 N N . VAL A 1 135 ? -20.277 3.825 38.511 1.00 94.88 135 VAL A N 1
ATOM 1055 C CA . VAL A 1 135 ? -19.943 2.491 37.977 1.00 94.88 135 VAL A CA 1
ATOM 1056 C C . VAL A 1 135 ? -20.527 2.281 36.575 1.00 94.88 135 VAL A C 1
ATOM 1058 O O . VAL A 1 135 ? -19.839 1.807 35.674 1.00 94.88 135 VAL A O 1
ATOM 1061 N N . VAL A 1 136 ? -21.774 2.686 36.337 1.00 96.44 136 VAL A N 1
ATOM 1062 C CA . VAL A 1 136 ? -22.396 2.595 35.006 1.00 96.44 136 VAL A CA 1
ATOM 1063 C C . VAL A 1 136 ? -21.672 3.490 33.995 1.00 96.44 136 VAL A C 1
ATOM 1065 O O . VAL A 1 136 ? -21.385 3.052 32.881 1.00 96.44 136 VAL A O 1
ATOM 1068 N N . ASN A 1 137 ? -21.298 4.711 34.381 1.00 97.75 137 ASN A N 1
ATOM 1069 C CA . ASN A 1 137 ? -20.561 5.633 33.514 1.00 97.75 137 ASN A CA 1
ATOM 1070 C C . ASN A 1 137 ? -19.159 5.112 33.176 1.00 97.75 137 ASN A C 1
ATOM 1072 O O . ASN A 1 137 ? -18.697 5.248 32.043 1.00 97.75 137 ASN A O 1
ATOM 1076 N N . THR A 1 138 ? -18.473 4.507 34.143 1.00 97.25 138 THR A N 1
ATOM 1077 C CA . THR A 1 138 ? -17.159 3.882 33.920 1.00 97.25 138 THR A CA 1
ATOM 1078 C C . THR A 1 138 ? -17.257 2.643 33.037 1.00 97.25 138 THR A C 1
ATOM 1080 O O . THR A 1 138 ? -16.451 2.506 32.117 1.00 97.25 138 THR A O 1
ATOM 1083 N N . LEU A 1 139 ? -18.281 1.803 33.216 1.00 97.69 139 LEU A N 1
ATOM 1084 C CA . LEU A 1 139 ? -18.566 0.689 32.306 1.00 97.69 139 LEU A CA 1
ATOM 1085 C C . LEU A 1 139 ? -18.882 1.171 30.887 1.00 97.69 139 LEU A C 1
ATOM 1087 O O . LEU A 1 139 ? -18.415 0.576 29.916 1.00 97.69 139 LEU A O 1
ATOM 1091 N N . HIS A 1 140 ? -19.627 2.269 30.749 1.00 98.12 140 HIS A N 1
ATOM 1092 C CA . HIS A 1 140 ? -19.91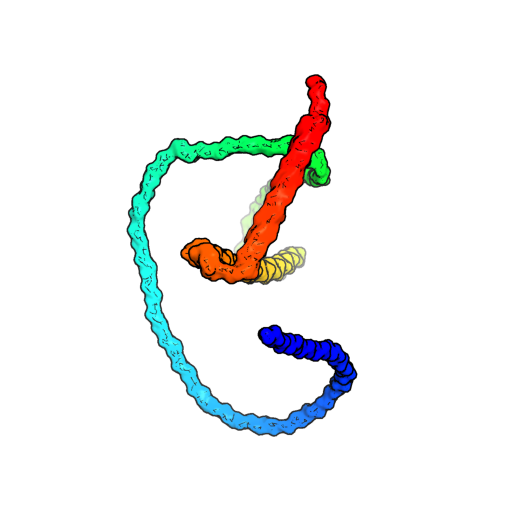5 2.853 29.443 1.00 98.12 140 HIS A CA 1
ATOM 1093 C C . HIS A 1 140 ? -18.639 3.355 28.754 1.00 98.12 140 HIS A C 1
ATOM 1095 O O . HIS A 1 140 ? -18.402 3.031 27.593 1.00 98.12 140 HIS A O 1
ATOM 1101 N N . LYS A 1 141 ? -17.767 4.064 29.481 1.00 98.12 141 LYS A N 1
ATOM 1102 C CA . LYS A 1 141 ? -16.455 4.489 28.964 1.00 98.12 141 LYS A CA 1
ATOM 1103 C C . LYS A 1 141 ? -15.597 3.297 28.548 1.00 98.12 141 LYS A C 1
ATOM 1105 O O . LYS A 1 141 ? -15.017 3.321 27.469 1.00 98.12 141 LYS A O 1
ATOM 1110 N N . LEU A 1 142 ? -15.553 2.246 29.368 1.00 98.12 142 LEU A N 1
ATOM 1111 C CA . LEU A 1 142 ? -14.814 1.025 29.050 1.00 98.12 142 LEU A CA 1
ATOM 1112 C C . LEU A 1 142 ? -15.344 0.361 27.773 1.00 98.12 142 LEU A C 1
ATOM 1114 O O . LEU A 1 142 ? -14.552 -0.049 26.928 1.00 98.12 142 LEU A O 1
ATOM 1118 N N . LYS A 1 143 ? -16.670 0.319 27.590 1.00 98.19 143 LYS A N 1
ATOM 1119 C CA . LYS A 1 143 ? -17.290 -0.162 26.349 1.00 98.19 143 LYS A CA 1
ATOM 1120 C C . LYS A 1 143 ? -16.828 0.665 25.148 1.00 98.19 143 LYS A C 1
ATOM 1122 O O . LYS A 1 143 ? -16.401 0.085 24.152 1.00 98.19 143 LYS A O 1
ATOM 1127 N N . THR A 1 144 ? -16.856 1.991 25.243 1.00 98.44 144 THR A N 1
ATOM 1128 C CA . THR A 1 144 ? -16.389 2.871 24.161 1.00 98.44 144 THR A CA 1
ATOM 1129 C C . THR A 1 144 ? -14.909 2.656 23.851 1.00 98.44 144 THR A C 1
ATOM 1131 O O . THR A 1 144 ? -14.549 2.542 22.683 1.00 98.44 144 THR A O 1
ATOM 1134 N N . PHE A 1 145 ? -14.058 2.508 24.872 1.00 98.44 145 PHE A N 1
ATOM 1135 C CA . PHE A 1 145 ? -12.645 2.186 24.666 1.00 98.44 145 PHE A CA 1
ATOM 1136 C C . PHE A 1 145 ? -12.446 0.822 24.006 1.00 98.44 145 PHE A C 1
ATOM 1138 O O . PHE A 1 145 ? -11.608 0.705 23.120 1.00 98.44 145 PHE A O 1
ATOM 1145 N N . SER A 1 146 ? -13.230 -0.194 24.376 1.00 98.38 146 SER A N 1
ATOM 1146 C CA . SER A 1 146 ? -13.138 -1.517 23.745 1.00 98.38 146 SER A CA 1
ATOM 1147 C C . SER A 1 146 ? -13.536 -1.500 22.265 1.00 98.38 146 SER A C 1
ATOM 1149 O O . SER A 1 146 ? -12.914 -2.189 21.462 1.00 98.38 146 SER A O 1
ATOM 1151 N N . LEU A 1 147 ? -14.528 -0.682 21.894 1.00 98.19 147 LEU A N 1
ATOM 1152 C CA . LEU A 1 147 ? -14.927 -0.486 20.499 1.00 98.19 147 LEU A CA 1
ATOM 1153 C C . LEU A 1 147 ? -13.844 0.266 19.724 1.00 98.19 147 LEU A C 1
ATOM 1155 O O . LEU A 1 147 ? -13.391 -0.221 18.699 1.00 98.19 147 LEU A O 1
ATOM 1159 N N . SER A 1 148 ? -13.343 1.375 20.271 1.00 98.31 148 SER A N 1
ATOM 1160 C CA . SER A 1 148 ? -12.253 2.133 19.648 1.00 98.31 148 SER A CA 1
ATOM 1161 C C . SER A 1 148 ? -10.973 1.307 19.490 1.00 98.31 148 SER A C 1
ATOM 1163 O O . SER A 1 148 ? -10.276 1.455 18.490 1.00 98.31 148 SER A O 1
ATOM 1165 N N . LEU A 1 149 ? -10.662 0.428 20.448 1.00 98.38 149 LEU A N 1
ATOM 1166 C CA . LEU A 1 149 ? -9.523 -0.481 20.344 1.00 98.38 149 LEU A CA 1
ATOM 1167 C C . LEU A 1 149 ? -9.726 -1.500 19.221 1.00 98.38 149 LEU A C 1
ATOM 1169 O O . LEU A 1 149 ? -8.781 -1.788 18.495 1.00 98.38 149 LEU A O 1
ATOM 1173 N N . ARG A 1 150 ? -10.941 -2.032 19.060 1.00 98.50 150 ARG A N 1
ATOM 1174 C CA . ARG A 1 150 ? -11.266 -2.929 17.948 1.00 98.50 150 ARG A CA 1
ATOM 1175 C C . ARG A 1 150 ? -11.080 -2.226 16.605 1.00 98.50 150 ARG A C 1
ATOM 1177 O O . ARG A 1 150 ? -10.384 -2.765 15.756 1.00 98.50 150 ARG A O 1
ATOM 1184 N N . ASP A 1 151 ? -11.617 -1.019 16.459 1.00 98.56 151 ASP A N 1
ATOM 1185 C CA . ASP A 1 151 ? -11.484 -0.241 15.223 1.00 98.56 151 ASP A CA 1
ATOM 1186 C C . ASP A 1 151 ? -10.005 0.062 14.909 1.00 98.56 151 ASP A C 1
ATOM 1188 O O . ASP A 1 151 ? -9.575 -0.013 13.760 1.00 98.56 151 ASP A O 1
ATOM 1192 N N . ALA A 1 152 ? -9.192 0.340 15.937 1.00 98.50 152 ALA A N 1
ATOM 1193 C CA . ALA A 1 152 ? -7.751 0.538 15.782 1.00 98.50 152 ALA A CA 1
ATOM 1194 C C . ALA A 1 152 ? -7.008 -0.745 15.363 1.00 98.50 152 ALA A C 1
ATOM 1196 O O . ALA A 1 152 ? -6.063 -0.673 14.579 1.00 98.50 152 ALA A O 1
ATOM 1197 N N . LEU A 1 153 ? -7.419 -1.913 15.867 1.00 98.62 153 LEU A N 1
ATOM 1198 C CA . LEU A 1 153 ? -6.851 -3.203 15.463 1.00 98.62 153 LEU A CA 1
ATOM 1199 C C . LEU A 1 153 ? -7.242 -3.575 14.029 1.00 98.62 153 LEU A C 1
ATOM 1201 O O . LEU A 1 153 ? -6.399 -4.087 13.295 1.00 98.62 153 LEU A O 1
ATOM 1205 N N . ASP A 1 154 ? -8.475 -3.279 13.619 1.00 98.62 154 ASP A N 1
ATOM 1206 C CA . ASP A 1 154 ? -8.931 -3.491 12.243 1.00 98.62 154 ASP A CA 1
ATOM 1207 C C . ASP A 1 154 ? -8.137 -2.588 11.274 1.00 98.62 154 ASP A C 1
ATOM 1209 O O . ASP A 1 154 ? -7.585 -3.073 10.286 1.00 98.62 154 ASP A O 1
ATOM 1213 N N . ALA A 1 155 ? -7.943 -1.308 11.615 1.00 98.56 155 ALA A N 1
ATOM 1214 C CA . ALA A 1 155 ? -7.094 -0.400 10.838 1.00 98.56 155 ALA A CA 1
ATOM 1215 C C . ALA A 1 155 ? -5.624 -0.862 10.771 1.00 98.56 155 ALA A C 1
ATOM 1217 O O . ALA A 1 155 ? -4.971 -0.735 9.734 1.00 98.56 155 ALA A O 1
ATOM 1218 N N . LEU A 1 156 ? -5.089 -1.423 11.860 1.00 98.50 156 LEU A N 1
ATOM 1219 C CA . LEU A 1 156 ? -3.734 -1.979 11.874 1.00 98.50 156 LEU A CA 1
ATOM 1220 C C . LEU A 1 156 ? -3.608 -3.195 10.942 1.00 98.50 156 LEU A C 1
ATOM 1222 O O . LEU A 1 156 ? -2.590 -3.335 10.263 1.00 98.50 156 LEU A O 1
ATOM 1226 N N . ALA A 1 157 ? -4.634 -4.045 10.878 1.00 98.56 157 ALA A N 1
ATOM 1227 C CA . ALA A 1 157 ? -4.664 -5.185 9.965 1.00 98.56 157 ALA A CA 1
ATOM 1228 C C . ALA A 1 157 ? -4.663 -4.742 8.489 1.00 98.56 157 ALA A C 1
ATOM 1230 O O . ALA A 1 157 ? -3.985 -5.357 7.660 1.00 98.56 157 ALA A O 1
ATOM 1231 N N . ASP A 1 158 ? -5.355 -3.648 8.163 1.00 98.56 158 ASP A N 1
ATOM 1232 C CA . ASP A 1 158 ? -5.330 -3.064 6.818 1.00 98.56 158 ASP A CA 1
ATOM 1233 C C . ASP A 1 158 ? -3.939 -2.519 6.455 1.00 98.56 158 ASP A C 1
ATOM 1235 O O . ASP A 1 158 ? -3.435 -2.787 5.360 1.00 98.56 158 ASP A O 1
ATOM 1239 N N . VAL A 1 159 ? -3.267 -1.832 7.388 1.00 98.56 159 VAL A N 1
ATOM 1240 C CA . VAL A 1 159 ? -1.882 -1.360 7.196 1.00 98.56 159 VAL A CA 1
ATOM 1241 C C . VAL A 1 159 ? -0.922 -2.531 6.987 1.00 98.56 159 VAL A C 1
ATOM 1243 O O . VAL A 1 159 ? -0.069 -2.483 6.100 1.00 98.56 159 VAL A O 1
ATOM 1246 N N . GLU A 1 160 ? -1.062 -3.610 7.760 1.00 98.62 160 GLU A N 1
ATOM 1247 C CA . GLU A 1 160 ? -0.242 -4.811 7.589 1.00 98.62 160 GLU A CA 1
ATOM 1248 C C . GLU A 1 160 ? -0.439 -5.436 6.200 1.00 98.62 160 GLU A C 1
ATOM 1250 O O . GLU A 1 160 ? 0.528 -5.844 5.545 1.00 98.62 160 GLU A O 1
ATOM 1255 N N . ARG A 1 161 ? -1.685 -5.497 5.722 1.00 98.62 161 ARG A N 1
ATOM 1256 C CA . ARG A 1 161 ? -1.994 -6.001 4.383 1.00 98.62 161 ARG A CA 1
ATOM 1257 C C . ARG A 1 161 ? -1.342 -5.147 3.299 1.00 98.62 161 ARG A C 1
ATOM 1259 O O . ARG A 1 161 ? -0.771 -5.708 2.363 1.00 98.62 161 ARG A O 1
ATOM 1266 N N . GLU A 1 162 ? -1.389 -3.828 3.437 1.00 98.50 162 GLU A N 1
ATOM 1267 C CA . GLU A 1 162 ? -0.774 -2.916 2.473 1.00 98.50 162 GLU A CA 1
ATOM 1268 C C . GLU A 1 162 ? 0.754 -3.026 2.474 1.00 98.50 162 GLU A C 1
ATOM 1270 O O . GL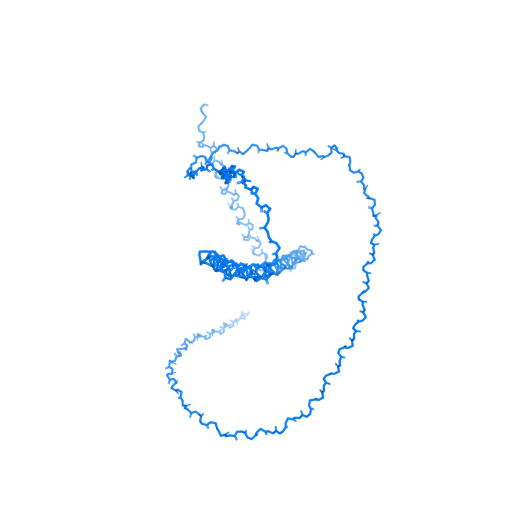U A 1 162 ? 1.369 -3.093 1.411 1.00 98.50 162 GLU A O 1
ATOM 1275 N N . LEU A 1 163 ? 1.376 -3.176 3.647 1.00 98.50 163 LEU A N 1
ATOM 1276 C CA . LEU A 1 163 ? 2.813 -3.445 3.750 1.00 98.50 163 LEU A CA 1
ATOM 1277 C C . LEU A 1 163 ? 3.200 -4.746 3.038 1.00 98.50 163 LEU A C 1
ATOM 1279 O O . LEU A 1 163 ? 4.162 -4.767 2.268 1.00 98.50 163 LEU A O 1
ATOM 1283 N N . ARG A 1 164 ? 2.436 -5.826 3.238 1.00 98.62 164 ARG A N 1
ATOM 1284 C CA . ARG A 1 164 ? 2.668 -7.099 2.532 1.00 98.62 164 ARG A CA 1
ATOM 1285 C C . ARG A 1 164 ? 2.525 -6.940 1.016 1.00 98.62 164 ARG A C 1
ATOM 1287 O O . ARG A 1 164 ? 3.349 -7.479 0.277 1.00 98.62 164 ARG A O 1
ATOM 1294 N N . ASN A 1 165 ? 1.533 -6.183 0.547 1.00 98.50 165 ASN A N 1
ATOM 1295 C CA . ASN A 1 165 ? 1.381 -5.870 -0.877 1.00 98.50 165 ASN A CA 1
ATOM 1296 C C . ASN A 1 165 ? 2.585 -5.078 -1.409 1.00 98.50 165 ASN A C 1
ATOM 1298 O O . ASN A 1 165 ? 3.130 -5.427 -2.458 1.00 98.50 165 ASN A O 1
ATOM 1302 N N . GLY A 1 166 ? 3.037 -4.063 -0.668 1.00 98.38 166 GLY A N 1
ATOM 1303 C CA . GLY A 1 166 ? 4.209 -3.258 -1.007 1.00 98.38 166 GLY A CA 1
ATOM 1304 C C . GLY A 1 166 ? 5.476 -4.101 -1.153 1.00 98.38 166 GLY A C 1
ATOM 1305 O O . GLY A 1 166 ? 6.204 -3.949 -2.132 1.00 98.38 166 GLY A O 1
ATOM 1306 N N . VAL A 1 167 ? 5.693 -5.065 -0.253 1.00 98.50 167 VAL A N 1
ATOM 1307 C CA . VAL A 1 167 ? 6.814 -6.018 -0.339 1.00 98.50 167 VAL A CA 1
ATOM 1308 C C . VAL A 1 167 ? 6.734 -6.873 -1.608 1.00 98.50 167 VAL A C 1
ATOM 1310 O O . VAL A 1 167 ? 7.737 -7.043 -2.301 1.00 98.50 167 VAL A O 1
ATOM 1313 N N . VAL A 1 168 ? 5.550 -7.376 -1.970 1.00 98.56 168 VAL A N 1
ATOM 1314 C CA . VAL A 1 168 ? 5.367 -8.155 -3.210 1.00 98.56 168 VAL A CA 1
ATOM 1315 C C . VAL A 1 168 ? 5.661 -7.310 -4.454 1.00 98.56 168 VAL A C 1
ATOM 1317 O O . VAL A 1 168 ? 6.281 -7.800 -5.399 1.00 98.56 168 VAL A O 1
ATOM 1320 N N . ILE A 1 169 ? 5.235 -6.046 -4.469 1.00 98.44 169 ILE A N 1
ATOM 1321 C CA . ILE A 1 169 ? 5.520 -5.117 -5.572 1.00 98.44 169 ILE A CA 1
ATOM 1322 C C . ILE A 1 169 ? 7.026 -4.842 -5.663 1.00 98.44 169 ILE A C 1
ATOM 1324 O O . ILE A 1 169 ? 7.584 -4.901 -6.759 1.00 98.44 169 ILE A O 1
ATOM 1328 N N . ALA A 1 170 ? 7.692 -4.610 -4.530 1.00 98.38 170 ALA A N 1
ATOM 1329 C CA . ALA A 1 170 ? 9.135 -4.396 -4.478 1.00 98.38 170 ALA A CA 1
ATOM 1330 C C . ALA A 1 170 ? 9.916 -5.610 -5.007 1.00 98.38 170 ALA A C 1
ATOM 1332 O O . ALA A 1 170 ? 10.832 -5.442 -5.810 1.00 98.38 170 ALA A O 1
ATOM 1333 N N . HIS A 1 171 ? 9.515 -6.832 -4.642 1.00 98.50 171 HIS A N 1
ATOM 1334 C CA . HIS A 1 171 ? 10.112 -8.050 -5.197 1.00 98.50 171 HIS A CA 1
ATOM 1335 C C . HIS A 1 171 ? 9.951 -8.137 -6.715 1.00 98.50 171 HIS A C 1
ATOM 1337 O O . HIS A 1 171 ? 10.937 -8.344 -7.415 1.00 98.50 171 HIS A O 1
ATOM 1343 N N . LYS A 1 172 ? 8.747 -7.888 -7.244 1.00 98.25 172 LYS A N 1
ATOM 1344 C CA . LYS A 1 172 ? 8.526 -7.872 -8.701 1.00 98.25 172 LYS A CA 1
ATOM 1345 C C . LYS A 1 172 ? 9.378 -6.818 -9.408 1.00 98.25 172 LYS A C 1
ATOM 1347 O O . LYS A 1 172 ? 9.871 -7.066 -10.505 1.00 98.25 172 LYS A O 1
ATOM 1352 N N . ALA A 1 173 ? 9.549 -5.646 -8.800 1.00 98.31 173 ALA A N 1
ATOM 1353 C CA . ALA A 1 173 ? 10.400 -4.595 -9.344 1.00 98.31 173 ALA A CA 1
ATOM 1354 C C . ALA A 1 173 ? 11.878 -5.021 -9.372 1.00 98.31 173 ALA A C 1
ATOM 1356 O O . ALA A 1 173 ? 12.553 -4.799 -10.376 1.00 98.31 173 ALA A O 1
ATOM 1357 N N . LEU A 1 174 ? 12.359 -5.683 -8.315 1.00 98.50 174 LEU A N 1
ATOM 1358 C CA . LEU A 1 174 ? 13.708 -6.256 -8.269 1.00 98.50 174 LEU A CA 1
ATOM 1359 C C . LEU A 1 174 ? 13.900 -7.361 -9.314 1.00 98.50 174 LEU A C 1
ATOM 1361 O O . LEU A 1 174 ? 14.931 -7.386 -9.981 1.00 98.50 174 LEU A O 1
ATOM 1365 N N . ASP A 1 175 ? 12.908 -8.226 -9.516 1.00 98.38 175 ASP A N 1
ATOM 1366 C CA . ASP A 1 175 ? 12.959 -9.263 -10.551 1.00 98.38 175 ASP A CA 1
ATOM 1367 C C . ASP A 1 175 ? 13.050 -8.646 -11.955 1.00 98.38 175 ASP A C 1
ATOM 1369 O O . ASP A 1 175 ? 13.896 -9.042 -12.758 1.00 98.38 175 ASP A O 1
ATOM 1373 N N . HIS A 1 176 ? 12.242 -7.617 -12.238 1.00 97.81 176 HIS A N 1
ATOM 1374 C CA . HIS A 1 176 ? 12.319 -6.860 -13.491 1.00 97.81 176 HIS A CA 1
ATOM 1375 C C . HIS A 1 176 ? 13.667 -6.161 -13.676 1.00 97.81 176 HIS A C 1
ATOM 1377 O O . HIS A 1 176 ? 14.217 -6.145 -14.782 1.00 97.81 176 HIS A O 1
ATOM 1383 N N . PHE A 1 177 ? 14.215 -5.591 -12.607 1.00 98.12 177 PHE A N 1
ATOM 1384 C CA . PHE A 1 177 ? 15.529 -4.965 -12.630 1.00 98.12 177 PHE A CA 1
ATOM 1385 C C . PHE A 1 177 ? 16.627 -5.987 -12.946 1.00 98.12 177 PHE A C 1
ATOM 1387 O O . PHE A 1 177 ? 17.414 -5.776 -13.868 1.00 98.12 177 PHE A O 1
ATOM 1394 N N . ASN A 1 178 ? 16.618 -7.141 -12.277 1.00 97.94 178 ASN A N 1
ATOM 1395 C CA . ASN A 1 178 ? 17.552 -8.237 -12.537 1.00 97.94 178 ASN A CA 1
ATOM 1396 C C . ASN A 1 178 ? 17.423 -8.774 -13.967 1.00 97.94 178 ASN A C 1
ATOM 1398 O O . ASN A 1 178 ? 18.430 -9.014 -14.631 1.00 97.94 178 ASN A O 1
ATOM 1402 N N . GLN A 1 179 ? 16.198 -8.908 -14.479 1.00 97.69 179 GLN A N 1
ATOM 1403 C CA . GLN A 1 179 ? 15.962 -9.295 -15.869 1.00 97.69 179 GLN A CA 1
ATOM 1404 C C . GLN A 1 179 ? 16.522 -8.257 -16.851 1.00 97.69 179 GLN A C 1
ATOM 1406 O O . GLN A 1 179 ? 17.094 -8.619 -17.882 1.00 97.69 179 GLN A O 1
ATOM 1411 N N . THR A 1 180 ? 16.383 -6.970 -16.532 1.00 97.19 180 THR A N 1
ATOM 1412 C CA . THR A 1 180 ? 16.930 -5.876 -17.343 1.00 97.19 180 THR A CA 1
ATOM 1413 C C . THR A 1 180 ? 18.455 -5.920 -17.344 1.00 97.19 180 THR A C 1
ATOM 1415 O O . THR A 1 180 ? 19.053 -5.852 -18.415 1.00 97.19 180 THR A O 1
ATOM 1418 N N . ILE A 1 181 ? 19.085 -6.127 -16.183 1.00 97.38 181 ILE A N 1
ATOM 1419 C CA . ILE A 1 181 ? 20.538 -6.319 -16.075 1.00 97.38 181 ILE A CA 1
ATOM 1420 C C . ILE A 1 181 ? 20.985 -7.526 -16.897 1.00 97.38 181 ILE A C 1
ATOM 1422 O O . ILE A 1 181 ? 21.902 -7.393 -17.697 1.00 97.38 181 ILE A O 1
ATOM 1426 N N . ALA A 1 182 ? 20.322 -8.677 -16.770 1.00 94.81 182 ALA A N 1
ATOM 1427 C CA . ALA A 1 182 ? 20.662 -9.867 -17.550 1.00 94.81 182 ALA A CA 1
ATOM 1428 C C . ALA A 1 182 ? 20.512 -9.625 -19.065 1.00 94.81 182 ALA A C 1
ATOM 1430 O O . ALA A 1 182 ? 21.310 -10.099 -19.875 1.00 94.81 182 ALA A O 1
ATOM 1431 N N . THR A 1 183 ? 19.509 -8.845 -19.470 1.00 93.69 183 THR A N 1
ATOM 1432 C CA . THR A 1 183 ? 19.321 -8.455 -20.874 1.00 93.69 183 THR A CA 1
ATOM 1433 C C . THR A 1 183 ? 20.434 -7.520 -21.353 1.00 93.69 183 THR A C 1
ATOM 1435 O O . THR A 1 183 ? 20.911 -7.657 -22.475 1.00 93.69 183 THR A O 1
ATOM 1438 N N . LEU A 1 184 ? 20.880 -6.582 -20.518 1.00 92.81 184 LEU A N 1
ATOM 1439 C CA . LEU A 1 184 ? 22.012 -5.711 -20.838 1.00 92.81 184 LEU A CA 1
ATOM 1440 C C . LEU A 1 184 ? 23.319 -6.502 -20.915 1.00 92.81 184 LEU A C 1
ATOM 1442 O O . LEU A 1 184 ? 24.056 -6.349 -21.882 1.00 92.81 184 LEU A O 1
ATOM 1446 N N . ASP A 1 185 ? 23.571 -7.389 -19.957 1.00 93.94 185 ASP A N 1
ATOM 1447 C CA . ASP A 1 185 ? 24.764 -8.235 -19.920 1.00 93.94 185 ASP A CA 1
ATOM 1448 C C . ASP A 1 185 ? 24.850 -9.148 -21.150 1.00 93.94 185 ASP A C 1
ATOM 1450 O O . ASP A 1 185 ? 25.889 -9.238 -21.803 1.00 93.94 185 ASP A O 1
ATOM 1454 N N . THR A 1 186 ? 23.727 -9.752 -21.551 1.00 90.88 186 THR A N 1
ATOM 1455 C CA . THR A 1 186 ? 23.667 -10.547 -22.786 1.00 90.88 186 THR A CA 1
ATOM 1456 C C . THR A 1 186 ? 23.889 -9.706 -24.039 1.00 90.88 186 THR A C 1
ATOM 1458 O O . THR A 1 186 ? 24.555 -10.187 -24.951 1.00 90.88 186 THR A O 1
ATOM 1461 N N . LYS A 1 187 ? 23.387 -8.466 -24.099 1.00 86.00 187 LYS A N 1
ATOM 1462 C CA . LYS A 1 187 ? 23.641 -7.549 -25.224 1.00 86.00 187 LYS A CA 1
ATOM 1463 C C . LYS A 1 187 ? 25.094 -7.081 -25.285 1.00 86.00 187 LYS A C 1
ATOM 1465 O O . LYS A 1 187 ? 25.648 -7.021 -26.372 1.00 86.00 187 LYS A O 1
ATOM 1470 N N . ILE A 1 188 ? 25.716 -6.793 -24.142 1.00 86.50 188 ILE A N 1
ATOM 1471 C CA . ILE A 1 188 ? 27.126 -6.383 -24.060 1.00 86.50 188 ILE A CA 1
ATOM 1472 C C . ILE A 1 188 ? 28.038 -7.561 -24.422 1.00 86.50 188 ILE A C 1
ATOM 1474 O O . ILE A 1 188 ? 28.933 -7.424 -25.251 1.00 86.50 188 ILE A O 1
ATOM 1478 N N . SER A 1 189 ? 27.783 -8.737 -23.847 1.00 83.12 189 SER A N 1
ATOM 1479 C CA . SER A 1 189 ? 28.575 -9.948 -24.095 1.00 83.12 189 SER A CA 1
ATOM 1480 C C . SER A 1 189 ? 28.398 -10.501 -25.511 1.00 83.12 189 SER A C 1
ATOM 1482 O O . SER A 1 189 ? 29.281 -11.190 -26.016 1.00 83.12 189 SER A O 1
ATOM 1484 N N . ARG A 1 190 ? 27.256 -10.224 -26.153 1.00 68.69 190 ARG A N 1
ATOM 1485 C CA . ARG A 1 190 ? 26.954 -10.597 -27.542 1.00 68.69 190 ARG A CA 1
ATOM 1486 C C . ARG A 1 190 ? 26.908 -9.386 -28.464 1.00 68.69 190 ARG A C 1
ATOM 1488 O O . ARG A 1 190 ? 26.114 -9.402 -29.400 1.00 68.69 190 ARG A O 1
ATOM 1495 N N . LEU A 1 191 ? 27.724 -8.359 -28.219 1.00 63.47 191 LEU A N 1
ATOM 1496 C CA . LEU A 1 191 ? 28.008 -7.374 -29.261 1.00 63.47 191 LEU A CA 1
ATOM 1497 C C . LEU A 1 191 ? 28.475 -8.172 -30.483 1.00 63.47 191 LEU A C 1
ATOM 1499 O O . LEU A 1 191 ? 29.527 -8.819 -30.400 1.00 63.47 191 LEU A O 1
ATOM 1503 N N . PRO A 1 192 ? 27.676 -8.236 -31.566 1.00 56.97 192 PRO A N 1
ATOM 1504 C CA . PRO A 1 192 ? 28.098 -8.955 -32.748 1.00 56.97 192 PRO A CA 1
ATOM 1505 C C . PRO A 1 192 ? 29.411 -8.314 -33.199 1.00 56.97 192 PRO A C 1
ATOM 1507 O O . PRO A 1 192 ? 29.550 -7.089 -33.077 1.00 56.97 192 PRO A O 1
ATOM 1510 N N . PRO A 1 193 ? 30.391 -9.086 -33.704 1.00 59.97 193 PRO A N 1
ATOM 1511 C CA . PRO A 1 193 ? 31.445 -8.463 -34.491 1.00 59.97 193 PRO A CA 1
ATOM 1512 C C . PRO A 1 193 ? 30.750 -7.551 -35.508 1.00 59.97 193 PRO A C 1
ATOM 1514 O O . PRO A 1 193 ? 29.718 -7.934 -36.054 1.00 59.97 193 PRO A O 1
ATOM 1517 N N . GLU A 1 194 ? 31.256 -6.331 -35.702 1.00 59.06 194 GLU A N 1
ATOM 1518 C CA . GLU A 1 194 ? 30.596 -5.254 -36.464 1.00 59.06 194 GLU A CA 1
ATOM 1519 C C . GLU A 1 194 ? 30.004 -5.690 -37.824 1.00 59.06 194 GLU A C 1
ATOM 1521 O O . GLU A 1 194 ? 29.129 -5.037 -38.386 1.00 59.06 194 GLU A O 1
ATOM 1526 N N . GLU A 1 195 ? 30.486 -6.800 -38.364 1.00 56.50 195 GLU A N 1
ATOM 1527 C CA . GLU A 1 195 ? 30.066 -7.448 -39.598 1.00 56.50 195 GLU A CA 1
ATOM 1528 C C . GLU A 1 195 ? 28.641 -8.048 -39.550 1.00 56.50 195 GLU A C 1
ATOM 1530 O O . GLU A 1 195 ? 28.005 -8.105 -40.601 1.00 56.50 195 GLU A O 1
ATOM 1535 N N . ASP A 1 196 ? 28.107 -8.392 -38.369 1.00 56.19 196 ASP A N 1
ATOM 1536 C CA . ASP A 1 196 ? 26.815 -9.087 -38.186 1.00 56.19 196 ASP A CA 1
ATOM 1537 C C . ASP A 1 196 ? 25.677 -8.204 -37.626 1.00 56.19 196 ASP A C 1
ATOM 1539 O O . ASP A 1 196 ? 24.567 -8.692 -37.407 1.00 56.19 196 ASP A O 1
ATOM 1543 N N . MET A 1 197 ? 25.912 -6.908 -37.380 1.00 58.78 197 MET A N 1
ATOM 1544 C CA . MET A 1 197 ? 24.830 -6.005 -36.960 1.00 58.78 197 MET A CA 1
ATOM 1545 C C . MET A 1 197 ? 23.904 -5.673 -38.135 1.00 58.78 197 MET A C 1
ATOM 1547 O O . MET A 1 197 ? 24.360 -5.211 -39.188 1.00 58.78 197 MET A O 1
ATOM 1551 N N . ASP A 1 198 ? 22.596 -5.851 -37.934 1.00 66.81 198 ASP A N 1
ATOM 1552 C CA . ASP A 1 198 ? 21.579 -5.489 -38.916 1.00 66.81 198 ASP A CA 1
ATOM 1553 C C . ASP A 1 198 ? 21.717 -4.008 -39.314 1.00 66.81 198 ASP A C 1
ATOM 1555 O O . ASP A 1 198 ? 21.910 -3.117 -38.483 1.00 66.81 198 ASP A O 1
ATOM 1559 N N . LEU A 1 199 ? 21.588 -3.722 -40.615 1.00 65.44 199 LEU A N 1
ATOM 1560 C CA . LEU A 1 199 ? 21.747 -2.374 -41.188 1.00 65.44 199 LEU A CA 1
ATOM 1561 C C . LEU A 1 199 ? 20.867 -1.310 -40.510 1.00 65.44 199 LEU A C 1
ATOM 1563 O O . LEU A 1 199 ? 21.236 -0.138 -40.497 1.00 65.44 199 LEU A O 1
ATOM 1567 N N . ALA A 1 200 ? 19.723 -1.716 -39.953 1.00 66.12 200 ALA A N 1
ATOM 1568 C CA . ALA A 1 200 ? 18.821 -0.839 -39.215 1.00 66.12 200 ALA A CA 1
ATOM 1569 C C . ALA A 1 200 ? 19.398 -0.416 -37.852 1.00 66.12 200 ALA A C 1
ATOM 1571 O O . ALA A 1 200 ? 19.337 0.761 -37.514 1.00 66.12 200 ALA A O 1
ATOM 1572 N N . GLU A 1 201 ? 20.020 -1.333 -37.104 1.00 67.38 201 GLU A N 1
ATOM 1573 C CA . GLU A 1 201 ? 20.636 -1.017 -35.806 1.00 67.38 201 GLU A CA 1
ATOM 1574 C C . GLU A 1 201 ? 21.901 -0.166 -35.978 1.00 67.38 201 GLU A C 1
ATOM 1576 O O . GLU A 1 201 ? 22.148 0.747 -35.193 1.00 67.38 201 GLU A O 1
ATOM 1581 N N . ARG A 1 202 ? 22.664 -0.383 -37.059 1.00 66.62 202 ARG A N 1
ATOM 1582 C CA . ARG A 1 202 ? 23.805 0.481 -37.419 1.00 66.62 202 ARG A CA 1
ATOM 1583 C C . ARG A 1 202 ? 23.391 1.921 -37.735 1.00 66.62 202 ARG A C 1
ATOM 1585 O O . ARG A 1 202 ? 24.126 2.848 -37.405 1.00 66.62 202 ARG A O 1
ATOM 1592 N N . GLN A 1 203 ? 22.244 2.109 -38.389 1.00 70.62 203 GLN A N 1
ATOM 1593 C CA . GLN A 1 203 ? 21.709 3.446 -38.664 1.00 70.62 203 GLN A CA 1
ATOM 1594 C C . GLN A 1 203 ? 21.261 4.138 -37.375 1.00 70.62 203 GLN A C 1
ATOM 1596 O O . GLN A 1 203 ? 21.637 5.286 -37.158 1.00 70.62 203 GLN A O 1
ATOM 1601 N N . ASP A 1 204 ? 20.567 3.418 -36.493 1.00 77.50 204 ASP A N 1
ATOM 1602 C CA . ASP A 1 204 ? 20.091 3.951 -35.211 1.00 77.50 204 ASP A CA 1
ATOM 1603 C C . ASP A 1 204 ? 21.263 4.370 -34.298 1.00 77.50 204 ASP A C 1
ATOM 1605 O O . ASP A 1 204 ? 21.236 5.424 -33.660 1.00 77.50 204 ASP A O 1
ATOM 1609 N N . MET A 1 205 ? 22.362 3.603 -34.308 1.00 75.50 205 MET A N 1
ATOM 1610 C CA . MET A 1 205 ? 23.587 3.956 -33.578 1.00 75.50 205 MET A CA 1
ATOM 1611 C C . MET A 1 205 ? 24.245 5.232 -34.130 1.00 75.50 205 MET A C 1
ATOM 1613 O O . MET A 1 205 ? 24.664 6.094 -33.360 1.00 75.50 205 MET A O 1
ATOM 1617 N N . GLY A 1 206 ? 24.274 5.398 -35.457 1.00 80.94 206 GLY A N 1
ATOM 1618 C CA . GLY A 1 206 ? 24.797 6.609 -36.097 1.00 80.94 206 GLY A CA 1
ATOM 1619 C C . GLY A 1 206 ? 23.942 7.856 -35.839 1.00 80.94 206 GLY A C 1
ATOM 1620 O O . GLY A 1 206 ? 24.483 8.950 -35.655 1.00 80.94 206 GLY A O 1
ATOM 1621 N N . GLU A 1 207 ? 22.617 7.708 -35.784 1.00 85.50 207 GLU A N 1
ATOM 1622 C CA . GLU A 1 207 ? 21.699 8.795 -35.418 1.00 85.50 207 GLU A CA 1
ATOM 1623 C C . GLU A 1 207 ? 21.874 9.209 -33.950 1.00 85.50 207 GLU A C 1
ATOM 1625 O O . GLU A 1 207 ? 21.920 10.407 -33.643 1.00 85.50 207 GLU A O 1
ATOM 1630 N N . MET A 1 208 ? 22.064 8.237 -33.053 1.00 85.56 208 MET A N 1
ATOM 1631 C CA . MET A 1 208 ? 22.358 8.485 -31.641 1.00 85.56 208 MET A CA 1
ATOM 1632 C C . MET A 1 208 ? 23.695 9.225 -31.461 1.00 85.56 208 MET A C 1
ATOM 1634 O O . MET A 1 208 ? 23.757 10.212 -30.724 1.00 85.56 208 MET A O 1
ATOM 1638 N N . ASP A 1 209 ? 24.748 8.819 -32.174 1.00 89.88 209 ASP A N 1
ATOM 1639 C CA . ASP A 1 209 ? 26.053 9.491 -32.127 1.00 89.88 209 ASP A CA 1
ATOM 1640 C C . ASP A 1 209 ? 25.978 10.929 -32.660 1.00 89.88 209 ASP A C 1
ATOM 1642 O O . ASP A 1 209 ? 26.536 11.855 -32.058 1.00 89.88 209 ASP A O 1
ATOM 1646 N N . ALA A 1 210 ? 25.237 11.153 -33.750 1.00 91.62 210 ALA A N 1
ATOM 1647 C CA . ALA A 1 210 ? 24.999 12.494 -34.281 1.00 91.62 210 ALA A CA 1
ATOM 1648 C C . ALA A 1 210 ? 24.247 13.384 -33.274 1.00 91.62 210 ALA A C 1
ATOM 1650 O O . ALA A 1 210 ? 24.577 14.565 -33.107 1.00 91.62 210 ALA A O 1
ATOM 1651 N N . TYR A 1 211 ? 23.269 12.818 -32.562 1.00 92.12 211 TYR A N 1
ATOM 1652 C CA . TYR A 1 211 ? 22.546 13.513 -31.501 1.00 92.12 211 TYR A CA 1
ATOM 1653 C C . TYR A 1 211 ? 23.464 13.888 -30.327 1.00 92.12 211 TYR A C 1
ATOM 1655 O O . TYR A 1 211 ? 23.469 15.048 -29.901 1.00 92.12 211 TYR A O 1
ATOM 1663 N N . VAL A 1 212 ? 24.299 12.957 -29.849 1.00 94.25 212 VAL A N 1
ATOM 1664 C CA . VAL A 1 212 ? 25.270 13.205 -28.766 1.00 94.25 212 VAL A CA 1
ATOM 1665 C C . VAL A 1 212 ? 26.277 14.290 -29.160 1.00 94.25 212 VAL A C 1
ATOM 1667 O O . VAL A 1 212 ? 26.562 15.189 -28.363 1.00 94.25 212 VAL A O 1
ATOM 1670 N N . GLN A 1 213 ? 26.774 14.272 -30.400 1.00 94.75 213 GLN A N 1
ATOM 1671 C CA . GLN A 1 213 ? 27.678 15.313 -30.899 1.00 94.75 213 GLN A CA 1
ATO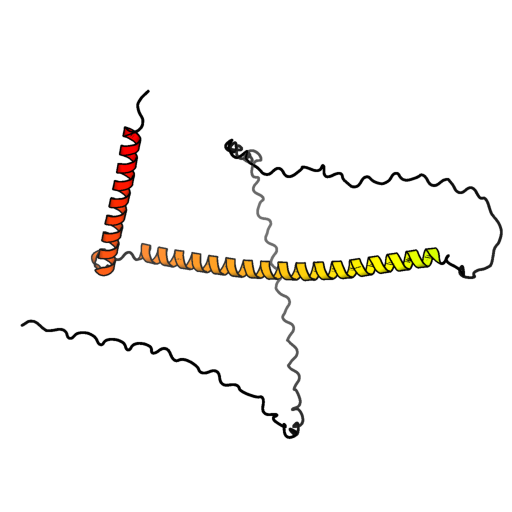M 1672 C C . GLN A 1 213 ? 27.014 16.692 -30.941 1.00 94.75 213 GLN A C 1
ATOM 1674 O O . GLN A 1 213 ? 27.628 17.678 -30.526 1.00 94.75 213 GLN A O 1
ATOM 1679 N N . ASN A 1 214 ? 25.763 16.780 -31.399 1.00 95.44 214 ASN A N 1
ATOM 1680 C CA . ASN A 1 214 ? 25.016 18.039 -31.416 1.00 95.44 214 ASN A CA 1
ATOM 1681 C C . ASN A 1 214 ? 24.807 18.579 -29.990 1.00 95.44 214 ASN A C 1
ATOM 1683 O O . ASN A 1 214 ? 25.033 19.759 -29.720 1.00 95.44 214 ASN A O 1
ATOM 1687 N N . LEU A 1 215 ? 24.471 17.703 -29.042 1.00 95.94 215 LEU A N 1
ATOM 1688 C CA . LEU A 1 215 ? 24.286 18.076 -27.640 1.00 95.94 215 LEU A CA 1
ATOM 1689 C C . LEU A 1 215 ? 25.596 18.587 -27.017 1.00 95.94 215 LEU A C 1
ATOM 1691 O O . LEU A 1 215 ? 25.608 19.619 -26.345 1.00 95.94 215 LEU A O 1
ATOM 1695 N N . HIS A 1 216 ? 26.725 17.945 -27.326 1.00 95.75 216 HIS A N 1
ATOM 1696 C CA . HIS A 1 216 ? 28.046 18.418 -26.912 1.00 95.75 216 HIS A CA 1
ATOM 1697 C C . HIS A 1 216 ? 28.384 19.799 -27.505 1.00 95.75 216 HIS A C 1
ATOM 1699 O O . HIS A 1 216 ? 28.880 20.673 -26.789 1.00 95.75 216 HIS A O 1
ATOM 1705 N N . GLN A 1 217 ? 28.067 20.039 -28.782 1.00 96.94 217 GLN A N 1
ATOM 1706 C CA . GLN A 1 217 ? 28.243 21.354 -29.411 1.00 96.94 217 GLN A CA 1
ATOM 1707 C C . GLN A 1 217 ? 27.386 22.432 -28.738 1.00 96.94 217 GLN A C 1
ATOM 1709 O O . GLN A 1 217 ? 27.875 23.534 -28.489 1.00 96.94 217 GLN A O 1
ATOM 1714 N N . GLN A 1 218 ? 26.135 22.121 -28.388 1.00 95.81 218 GLN A N 1
ATOM 1715 C CA . GLN A 1 218 ? 25.254 23.051 -27.678 1.00 95.81 218 GLN A CA 1
ATOM 1716 C C . GLN A 1 218 ? 25.791 23.393 -26.287 1.00 95.81 218 GLN A C 1
ATOM 1718 O O . GLN A 1 218 ? 25.842 24.569 -25.926 1.00 95.81 218 GLN A O 1
ATOM 1723 N N . VAL A 1 219 ? 26.262 22.397 -25.533 1.00 96.00 219 VAL A N 1
ATOM 1724 C CA . VAL A 1 219 ? 26.884 22.620 -24.219 1.00 96.00 219 VAL A CA 1
ATOM 1725 C C . VAL A 1 219 ? 28.146 23.474 -24.348 1.00 96.00 219 VAL A C 1
ATOM 1727 O O . VAL A 1 219 ? 28.338 24.407 -23.567 1.00 96.00 219 VAL A O 1
ATOM 1730 N N . GLN A 1 220 ? 28.996 23.215 -25.347 1.00 95.81 220 GLN A N 1
ATOM 1731 C CA . GLN A 1 220 ? 30.182 24.041 -25.585 1.00 95.81 220 GLN A CA 1
ATOM 1732 C C . GLN A 1 220 ? 29.833 25.474 -25.983 1.00 95.81 220 GLN A C 1
ATOM 1734 O O . GLN A 1 220 ? 30.479 26.407 -25.503 1.00 95.81 220 GLN A O 1
ATOM 1739 N N . LYS A 1 221 ? 28.796 25.660 -26.803 1.00 96.12 221 LYS A N 1
ATOM 1740 C CA . LYS A 1 221 ? 28.295 26.982 -27.179 1.00 96.12 221 LYS A CA 1
ATOM 1741 C C . LYS A 1 221 ? 27.816 27.758 -25.953 1.00 96.12 221 LYS A C 1
ATOM 1743 O O . LYS A 1 221 ? 28.297 28.859 -25.718 1.00 96.12 221 LYS A O 1
ATOM 1748 N N . ILE A 1 222 ? 26.966 27.152 -25.120 1.00 96.25 222 ILE A N 1
ATOM 1749 C CA . ILE A 1 222 ? 26.487 27.766 -23.870 1.00 96.25 222 ILE A CA 1
ATOM 1750 C C . ILE A 1 222 ? 27.668 28.115 -22.957 1.00 96.25 222 ILE A C 1
ATOM 1752 O O . ILE A 1 222 ? 27.722 29.207 -22.393 1.00 96.25 222 ILE A O 1
ATOM 1756 N N . ARG A 1 223 ? 28.653 27.217 -22.836 1.00 94.75 223 ARG A N 1
ATOM 1757 C CA . ARG A 1 223 ? 29.857 27.460 -22.033 1.00 94.75 223 ARG A CA 1
ATOM 1758 C C . ARG A 1 223 ? 30.676 28.642 -22.561 1.00 94.75 223 ARG A C 1
ATOM 1760 O O . ARG A 1 223 ? 31.209 29.404 -21.757 1.00 94.75 223 ARG A O 1
ATOM 1767 N N . HIS A 1 224 ? 30.795 28.790 -23.878 1.00 96.12 224 HIS A N 1
ATOM 1768 C CA . HIS A 1 224 ? 31.489 29.916 -24.500 1.00 96.12 224 HIS A CA 1
ATOM 1769 C C . HIS A 1 224 ? 30.729 31.232 -24.287 1.00 96.12 224 HIS A C 1
ATOM 1771 O O . HIS A 1 224 ? 31.332 32.218 -23.866 1.00 96.12 224 HIS A O 1
ATOM 1777 N N . ASP A 1 225 ? 29.413 31.224 -24.501 1.00 93.88 225 ASP A N 1
ATOM 1778 C CA . ASP A 1 225 ? 28.550 32.396 -24.328 1.00 93.88 225 ASP A CA 1
ATOM 1779 C C . ASP A 1 225 ? 28.574 32.892 -22.873 1.00 93.88 225 ASP A C 1
ATOM 1781 O O . ASP A 1 225 ? 28.746 34.085 -22.628 1.00 93.88 225 ASP A O 1
ATOM 1785 N N . LEU A 1 226 ? 28.523 31.981 -21.895 1.00 92.12 226 LEU A N 1
ATOM 1786 C CA . LEU A 1 226 ? 28.662 32.322 -20.475 1.00 92.12 226 LEU A CA 1
ATOM 1787 C C . LEU A 1 226 ? 30.051 32.871 -20.135 1.00 92.12 226 LEU A C 1
ATOM 1789 O O . LEU A 1 226 ? 30.159 33.825 -19.373 1.00 92.12 226 LEU A O 1
ATOM 1793 N N . LYS A 1 227 ? 31.122 32.306 -20.703 1.00 88.94 227 LYS A N 1
ATOM 1794 C CA . LYS A 1 227 ? 32.491 32.780 -20.448 1.00 88.94 227 LYS A CA 1
ATOM 1795 C C . LYS A 1 227 ? 32.749 34.168 -21.049 1.00 88.94 227 LYS A C 1
ATOM 1797 O O . LYS A 1 227 ? 33.551 34.913 -20.497 1.00 88.94 227 LYS A O 1
ATOM 1802 N N . GLY A 1 228 ? 32.083 34.511 -22.153 1.00 80.56 228 GLY A N 1
ATOM 1803 C CA . GLY A 1 228 ? 32.131 35.845 -22.760 1.00 80.56 228 GLY A CA 1
ATOM 1804 C C . GLY A 1 228 ? 31.207 36.873 -22.096 1.00 80.56 228 GLY A C 1
ATOM 1805 O O . GLY A 1 228 ? 31.456 38.069 -22.210 1.00 80.56 228 GLY A O 1
ATOM 1806 N N . ALA A 1 229 ? 30.162 36.423 -21.396 1.00 79.50 229 ALA A N 1
ATOM 1807 C CA . ALA A 1 229 ? 29.181 37.278 -20.727 1.00 79.50 229 ALA A CA 1
ATOM 1808 C C . ALA A 1 229 ? 29.559 37.678 -19.290 1.00 79.50 229 ALA A C 1
ATOM 1810 O O . ALA A 1 229 ? 28.821 38.444 -18.675 1.00 79.50 229 ALA A O 1
ATOM 1811 N N . VAL A 1 230 ? 30.678 37.184 -18.746 1.00 72.31 230 VAL A N 1
ATOM 1812 C CA . VAL A 1 230 ? 31.228 37.661 -17.469 1.00 72.31 230 VAL A CA 1
ATOM 1813 C C . VAL A 1 230 ? 32.180 38.825 -17.770 1.00 72.31 230 VAL A C 1
ATOM 1815 O O . VAL A 1 230 ? 33.313 38.572 -18.188 1.00 72.31 230 VAL A O 1
ATOM 1818 N N . PRO A 1 231 ? 31.757 40.094 -17.614 1.00 66.38 231 PRO A N 1
ATOM 1819 C CA . PRO A 1 231 ? 32.681 41.217 -17.688 1.00 66.38 231 PRO A CA 1
ATOM 1820 C C . PRO A 1 231 ? 33.739 41.050 -16.590 1.00 66.38 231 PRO A C 1
ATOM 1822 O O . PRO A 1 231 ? 33.400 40.807 -15.434 1.00 66.38 231 PRO A O 1
ATOM 1825 N N . GLN A 1 232 ? 35.021 41.126 -16.959 1.00 59.69 232 GLN A N 1
ATOM 1826 C CA . GLN A 1 232 ? 36.089 41.252 -15.970 1.00 59.69 232 GLN A CA 1
ATOM 1827 C C . GLN A 1 232 ? 35.980 42.642 -15.341 1.00 59.69 232 GLN A C 1
ATOM 1829 O O . GLN A 1 232 ? 36.288 43.633 -16.004 1.00 59.69 232 GLN A O 1
ATOM 1834 N N . GLU A 1 233 ? 35.480 42.695 -14.108 1.00 63.62 233 GLU A N 1
ATOM 1835 C CA . GLU A 1 233 ? 35.671 43.835 -13.203 1.00 63.62 233 GLU A CA 1
ATOM 1836 C C . GLU A 1 233 ? 37.100 43.870 -12.651 1.00 63.62 233 GLU A C 1
ATOM 1838 O O . GLU A 1 233 ? 37.668 42.781 -12.386 1.00 63.62 233 GLU A O 1
#

pLDDT: mean 73.7, std 17.3, range [43.56, 98.62]

Secondary structure (DSSP, 8-state):
---PPPPPPPPPP----PPP----------------PPPP---PPPPPP-PPPPPPPP-----------TTS-PPP--PPPPS-----------------PPP--PPPP---------------S---HHHHHHHHHHHHHHHHHHHHHHHHHHHHHHHHHHHHHHHHHHHHHHHHHHHHHHHHHHHHHT---GGGS-HHHHHHHHHHHHHHHHHHHHHHHHHHHHHHSS---

Radius of gyration: 41.9 Å; chains: 1; bounding box: 80×84×135 Å

Foldseek 3Di:
DDDDDDDDDDDDDDDDDDDDDDDDDDDDPPDDDPPDDPDDPPPDPPDPDPDPPDPDPPDPPPDDPPPDDPPPPDPPDPDDDDPDDPDDDPDPPDPPDDPPDDPPPPDDDDDDDDDDDDDDPDDPPDPDVVVVVVVVVVVVVVVVVVVVVVVVVVVVVVVVVVVVVVVVVVVVVVVVVVVVVVVVVCCVVPVDPPVPDDPVVVVVVVVVVVVVVVVVVVVVVVVVVVVVPDDDD